Protein AF-0000000084544843 (afdb_homodimer)

Nearest PDB structures (foldseek):
  2yms-assembly1_D  TM=3.671E-01  e=5.402E-01  Escherichia coli BL21
  7aef-assembly1_q  TM=3.502E-01  e=5.115E-01  Algoriphagus machipongonensis
  2brf-assembly1_A  TM=5.299E-01  e=3.454E+00  Homo sapiens
  7b5h-assembly1_AJ  TM=3.213E-01  e=2.232E+00  Nostoc sp. PCC 7120 = FACHB-418
  7aef-assembly1_q  TM=3.492E-01  e=3.417E-01  Algoriphagus machipongonensis

Structure (mmCIF, N/CA/C/O backbone):
data_AF-0000000084544843-model_v1
#
loop_
_entity.id
_entity.type
_entity.pdbx_description
1 polymer 'Uncharacterized protein'
#
loop_
_atom_site.group_PDB
_atom_site.id
_atom_site.type_symbol
_atom_site.label_atom_id
_atom_site.label_alt_id
_atom_site.label_comp_id
_atom_site.label_asym_id
_atom_site.label_entity_id
_atom_site.label_seq_id
_atom_site.pdbx_PDB_ins_code
_atom_site.Cartn_x
_atom_site.Cartn_y
_atom_site.Cartn_z
_atom_site.occupancy
_atom_site.B_iso_or_equiv
_atom_site.auth_seq_id
_atom_site.auth_comp_id
_atom_site.auth_asym_id
_atom_site.auth_atom_id
_atom_site.pdbx_PDB_model_num
ATOM 1 N N . MET A 1 1 ? 18.484 7.234 -7.098 1 55.09 1 MET A N 1
ATOM 2 C CA . MET A 1 1 ? 17.516 7.98 -6.309 1 55.09 1 MET A CA 1
ATOM 3 C C . MET A 1 1 ? 16.281 7.125 -6.012 1 55.09 1 MET A C 1
ATOM 5 O O . MET A 1 1 ? 15.609 6.664 -6.93 1 55.09 1 MET A O 1
ATOM 9 N N . THR A 1 2 ? 16.062 6.625 -4.637 1 71.81 2 THR A N 1
ATOM 10 C CA . THR A 1 2 ? 15.008 5.691 -4.281 1 71.81 2 THR A CA 1
ATOM 11 C C . THR A 1 2 ? 13.781 6.434 -3.754 1 71.81 2 THR A C 1
ATOM 13 O O . THR A 1 2 ? 13.898 7.266 -2.852 1 71.81 2 THR A O 1
ATOM 16 N N . VAL A 1 3 ? 12.695 6.418 -4.555 1 75.5 3 VAL A N 1
ATOM 17 C CA . VAL A 1 3 ? 11.43 7.012 -4.137 1 75.5 3 VAL A CA 1
ATOM 18 C C . VAL A 1 3 ? 10.445 5.91 -3.754 1 75.5 3 VAL A C 1
ATOM 20 O O . VAL A 1 3 ? 10.266 4.945 -4.496 1 75.5 3 VAL A O 1
ATOM 23 N N . THR A 1 4 ? 10 6.094 -2.484 1 78.44 4 THR A N 1
ATOM 24 C CA . THR A 1 4 ? 8.938 5.191 -2.059 1 78.44 4 THR A CA 1
ATOM 25 C C . THR A 1 4 ? 7.566 5.844 -2.238 1 78.44 4 THR A C 1
ATOM 27 O O . THR A 1 4 ? 7.379 7.008 -1.871 1 78.44 4 THR A O 1
ATOM 30 N N . VAL A 1 5 ? 6.66 5.047 -2.838 1 79.94 5 VAL A N 1
ATOM 31 C CA . VAL A 1 5 ? 5.305 5.539 -3.049 1 79.94 5 VAL A CA 1
ATOM 32 C C . VAL A 1 5 ? 4.336 4.781 -2.143 1 79.94 5 VAL A C 1
ATOM 34 O O . VAL A 1 5 ? 4.32 3.549 -2.129 1 79.94 5 VAL A O 1
ATOM 37 N N . THR A 1 6 ? 3.594 5.551 -1.348 1 82.19 6 THR A N 1
ATOM 38 C CA . THR A 1 6 ? 2.604 4.945 -0.464 1 82.19 6 THR A CA 1
ATOM 39 C C . THR A 1 6 ? 1.221 5.543 -0.71 1 82.19 6 THR A C 1
ATOM 41 O O . THR A 1 6 ? 1.069 6.762 -0.783 1 82.19 6 THR A O 1
ATOM 44 N N . ARG A 1 7 ? 0.281 4.617 -0.764 1 83.75 7 ARG A N 1
ATOM 45 C CA . ARG A 1 7 ? -1.093 5.098 -0.869 1 83.75 7 ARG A CA 1
ATOM 46 C C . ARG A 1 7 ? -1.646 5.477 0.5 1 83.75 7 ARG A C 1
ATOM 48 O O . ARG A 1 7 ? -1.456 4.746 1.477 1 83.75 7 ARG A O 1
ATOM 55 N N . LYS A 1 8 ? -2.301 6.641 0.51 1 86.69 8 LYS A N 1
ATOM 56 C CA . LYS A 1 8 ? -2.945 7.133 1.725 1 86.69 8 LYS A CA 1
ATOM 57 C C . LYS A 1 8 ? -4.457 7.215 1.55 1 86.69 8 LYS A C 1
ATOM 59 O O . LYS A 1 8 ? -4.965 7.156 0.426 1 86.69 8 LYS A O 1
ATOM 64 N N . PRO A 1 9 ? -5.164 7.277 2.689 1 85.12 9 PRO A N 1
ATOM 65 C CA . PRO A 1 9 ? -6.617 7.445 2.594 1 85.12 9 PRO A CA 1
ATOM 66 C C . PRO A 1 9 ? -7.016 8.664 1.768 1 85.12 9 PRO A C 1
ATOM 68 O O . PRO A 1 9 ? -6.262 9.641 1.697 1 85.12 9 PRO A O 1
ATOM 71 N N . GLY A 1 10 ? -8.195 8.562 1.073 1 81.81 10 GLY A N 1
ATOM 72 C CA . GLY A 1 10 ? -8.766 9.711 0.389 1 81.81 10 GLY A CA 1
ATOM 73 C C . GLY A 1 10 ? -8.148 9.969 -0.971 1 81.81 10 GLY A C 1
ATOM 74 O O . GLY A 1 10 ? -8.297 11.047 -1.538 1 81.81 10 GLY A O 1
ATOM 75 N N . GLY A 1 11 ? -7.348 9 -1.411 1 84.44 11 GLY A N 1
ATOM 76 C CA . GLY A 1 11 ? -6.777 9.156 -2.738 1 84.44 11 GLY A CA 1
ATOM 77 C C . GLY A 1 11 ? -5.523 10.008 -2.75 1 84.44 11 GLY A C 1
ATOM 78 O O . GLY A 1 11 ? -5.242 10.695 -3.736 1 84.44 11 GLY A O 1
ATOM 79 N N . ILE A 1 12 ? -4.867 10.062 -1.702 1 88.88 12 ILE A N 1
ATOM 80 C CA . ILE A 1 12 ? -3.613 10.797 -1.592 1 88.88 12 ILE A CA 1
ATOM 81 C C . ILE A 1 12 ? -2.436 9.836 -1.753 1 88.88 12 ILE A C 1
ATOM 83 O O . ILE A 1 12 ? -2.455 8.727 -1.218 1 88.88 12 ILE A O 1
ATOM 87 N N . THR A 1 13 ? -1.422 10.359 -2.486 1 88.75 13 THR A N 1
ATOM 88 C CA . THR A 1 13 ? -0.18 9.602 -2.607 1 88.75 13 THR A CA 1
ATOM 89 C C . THR A 1 13 ? 0.97 10.344 -1.929 1 88.75 13 THR A C 1
ATOM 91 O O . THR A 1 13 ? 1.099 11.562 -2.066 1 88.75 13 THR A O 1
ATOM 94 N N . GLN A 1 14 ? 1.742 9.562 -1.237 1 88.88 14 GLN A N 1
ATOM 95 C CA . GLN A 1 14 ? 2.938 10.102 -0.598 1 88.88 14 GLN A CA 1
ATOM 96 C C . GLN A 1 14 ? 4.203 9.625 -1.307 1 88.88 14 GLN A C 1
ATOM 98 O O . GLN A 1 14 ? 4.398 8.422 -1.499 1 88.88 14 GLN A O 1
ATOM 103 N N . LEU A 1 15 ? 4.953 10.57 -1.731 1 88.44 15 LEU A N 1
ATOM 104 C CA . LEU A 1 15 ? 6.266 10.281 -2.303 1 88.44 15 LEU A CA 1
ATOM 105 C C . LEU A 1 15 ? 7.375 10.68 -1.337 1 88.44 15 LEU A C 1
ATOM 107 O O . LEU A 1 15 ? 7.461 11.836 -0.92 1 88.44 15 LEU A O 1
ATOM 111 N N . PHE A 1 16 ? 8.211 9.664 -1.045 1 87.81 16 PHE A N 1
ATOM 112 C CA . PHE A 1 16 ? 9.32 9.93 -0.143 1 87.81 16 PHE A CA 1
ATOM 113 C C . PHE A 1 16 ? 10.656 9.672 -0.837 1 87.81 16 PHE A C 1
ATOM 115 O O . PHE A 1 16 ? 10.945 8.539 -1.225 1 87.81 16 PHE A O 1
ATOM 122 N N . ASN A 1 17 ? 11.359 10.742 -0.951 1 88.31 17 ASN A N 1
ATOM 123 C CA . ASN A 1 17 ? 12.719 10.625 -1.478 1 88.31 17 ASN A CA 1
ATOM 124 C C . ASN A 1 17 ? 13.727 10.336 -0.369 1 88.31 17 ASN A C 1
ATOM 126 O O . ASN A 1 17 ? 14.047 11.227 0.424 1 88.31 17 ASN A O 1
ATOM 130 N N . THR A 1 18 ? 14.258 9.156 -0.441 1 82.62 18 THR A N 1
ATOM 131 C CA . THR A 1 18 ? 15.094 8.695 0.66 1 82.62 18 THR A CA 1
ATOM 132 C C . THR A 1 18 ? 16.438 9.438 0.664 1 82.62 18 THR A C 1
ATOM 134 O O . THR A 1 18 ? 17.094 9.539 1.703 1 82.62 18 THR A O 1
ATOM 137 N N . ASP A 1 19 ? 16.781 9.914 -0.428 1 86.31 19 ASP A N 1
ATOM 138 C CA . ASP A 1 19 ? 18.078 10.578 -0.529 1 86.31 19 ASP A CA 1
ATOM 139 C C . ASP A 1 19 ? 18.016 12 0.022 1 86.31 19 ASP A C 1
ATOM 141 O O . ASP A 1 19 ? 18.938 12.453 0.694 1 86.31 19 ASP A O 1
ATOM 145 N N . THR A 1 20 ? 16.922 12.625 -0.224 1 86.06 20 THR A N 1
ATOM 146 C CA . THR A 1 20 ? 16.828 14.039 0.128 1 86.06 20 THR A CA 1
ATOM 147 C C . THR A 1 20 ? 16 14.234 1.391 1 86.06 20 THR A C 1
ATOM 149 O O . THR A 1 20 ? 16.031 15.305 1.997 1 86.06 20 THR A O 1
ATOM 152 N N . GLY A 1 21 ? 15.211 13.133 1.709 1 87.19 21 GLY A N 1
ATOM 153 C CA . GLY A 1 21 ? 14.289 13.273 2.822 1 87.19 21 GLY A CA 1
ATOM 154 C C . GLY A 1 21 ? 13.031 14.039 2.459 1 87.19 21 GLY A C 1
ATOM 155 O O . GLY A 1 21 ? 12.203 14.336 3.326 1 87.19 21 GLY A O 1
ATOM 156 N N . ARG A 1 22 ? 12.867 14.281 1.218 1 90.25 22 ARG A N 1
ATOM 157 C CA . ARG A 1 22 ? 11.711 15.023 0.742 1 90.25 22 ARG A CA 1
ATOM 158 C C . ARG A 1 22 ? 10.461 14.148 0.732 1 90.25 22 ARG A C 1
ATOM 160 O O . ARG A 1 22 ? 10.5 13.008 0.279 1 90.25 22 ARG A O 1
ATOM 167 N N . VAL A 1 23 ? 9.422 14.758 1.339 1 91.12 23 VAL A N 1
ATOM 168 C CA . VAL A 1 23 ? 8.125 14.094 1.312 1 91.12 23 VAL A CA 1
ATOM 169 C C . VAL A 1 23 ? 7.129 14.938 0.513 1 91.12 23 VAL A C 1
ATOM 171 O O . VAL A 1 23 ? 6.961 16.125 0.781 1 91.12 23 VAL A O 1
ATOM 174 N N . THR A 1 24 ? 6.5 14.242 -0.458 1 92.94 24 THR A N 1
ATOM 175 C CA . THR A 1 24 ? 5.508 14.93 -1.281 1 92.94 24 THR A CA 1
ATOM 176 C C . THR A 1 24 ? 4.168 14.203 -1.227 1 92.94 24 THR A C 1
ATOM 178 O O . THR A 1 24 ? 4.113 12.977 -1.376 1 92.94 24 THR A O 1
ATOM 181 N N . TYR A 1 25 ? 3.191 15.016 -0.898 1 91.81 25 TYR A N 1
ATOM 182 C CA . TYR A 1 25 ? 1.829 14.5 -0.988 1 91.81 25 TYR A CA 1
ATOM 183 C C . TYR A 1 25 ? 1.12 15.047 -2.221 1 91.81 25 TYR A C 1
ATOM 185 O O . TYR A 1 25 ? 1.174 16.25 -2.494 1 91.81 25 TYR A O 1
ATOM 193 N N . LYS A 1 26 ? 0.523 14.133 -2.961 1 90.88 26 LYS A N 1
ATOM 194 C CA . LYS A 1 26 ? -0.238 14.523 -4.145 1 90.88 26 LYS A CA 1
ATOM 195 C C . LYS A 1 26 ? -1.675 14.016 -4.066 1 90.88 26 LYS A C 1
ATOM 197 O O . LYS A 1 26 ? -1.906 12.836 -3.781 1 90.88 26 LYS A O 1
ATOM 202 N N . CYS A 1 27 ? -2.607 14.914 -4.262 1 92.56 27 CYS A N 1
ATOM 203 C CA . CYS A 1 27 ? -4.016 14.531 -4.293 1 92.56 27 CYS A CA 1
ATOM 204 C C . CYS A 1 27 ? -4.402 13.977 -5.66 1 92.56 27 CYS A C 1
ATOM 206 O O . CYS A 1 27 ? -4.277 14.672 -6.672 1 92.56 27 CYS A O 1
ATOM 208 N N . LYS A 1 28 ? -4.902 12.766 -5.617 1 84.88 28 LYS A N 1
ATOM 209 C CA . LYS A 1 28 ? -5.309 12.133 -6.867 1 84.88 28 LYS A CA 1
ATOM 210 C C . LYS A 1 28 ? -6.828 12.039 -6.969 1 84.88 28 LYS A C 1
ATOM 212 O O . LYS A 1 28 ? -7.359 11.633 -8 1 84.88 28 LYS A O 1
ATOM 217 N N . ALA A 1 29 ? -7.484 12.328 -5.926 1 80.88 29 ALA A N 1
ATOM 218 C CA . ALA A 1 29 ? -8.938 12.203 -5.887 1 80.88 29 ALA A CA 1
ATOM 219 C C . ALA A 1 29 ? -9.602 13.336 -6.664 1 80.88 29 ALA A C 1
ATOM 221 O O . ALA A 1 29 ? -9.086 14.453 -6.715 1 80.88 29 ALA A O 1
ATOM 222 N N . ASP A 1 30 ? -10.695 12.93 -7.227 1 73.94 30 ASP A N 1
ATOM 223 C CA . ASP A 1 30 ? -11.453 13.898 -8.008 1 73.94 30 ASP A CA 1
ATOM 224 C C . ASP A 1 30 ? -12.172 14.891 -7.098 1 73.94 30 ASP A C 1
ATOM 226 O O . ASP A 1 30 ? -12.555 15.977 -7.535 1 73.94 30 ASP A O 1
ATOM 230 N N . SER A 1 31 ? -12.398 14.312 -5.961 1 63.94 31 SER A N 1
ATOM 231 C CA . SER A 1 31 ? -13.109 15.219 -5.062 1 63.94 31 SER A CA 1
ATOM 232 C C . SER A 1 31 ? -12.156 16.234 -4.434 1 63.94 31 SER A C 1
ATOM 234 O O . SER A 1 31 ? -11.047 15.875 -4.035 1 63.94 31 SER A O 1
ATOM 236 N N . ALA A 1 32 ? -12.641 17.328 -4.512 1 60.47 32 ALA A N 1
ATOM 237 C CA . ALA A 1 32 ? -11.969 18.406 -3.799 1 60.47 32 ALA A CA 1
ATOM 238 C C . ALA A 1 32 ? -12.031 18.203 -2.289 1 60.47 32 ALA A C 1
ATOM 240 O O . ALA A 1 32 ? -12.844 17.406 -1.802 1 60.47 32 ALA A O 1
ATOM 241 N N . TYR A 1 33 ? -10.977 18.453 -1.567 1 66.06 33 TYR A N 1
ATOM 242 C CA . TYR A 1 33 ? -11.031 18.594 -0.117 1 66.06 33 TYR A CA 1
ATOM 243 C C . TYR A 1 33 ? -10.57 17.312 0.574 1 66.06 33 TYR A C 1
ATOM 245 O O . TYR A 1 33 ? -11.211 16.844 1.513 1 66.06 33 TYR A O 1
ATOM 253 N N . MET A 1 34 ? -9.492 16.906 -0.015 1 81 34 MET A N 1
ATOM 254 C CA . MET A 1 34 ? -8.883 15.812 0.721 1 81 34 MET A CA 1
ATOM 255 C C . MET A 1 34 ? -7.961 16.344 1.818 1 81 34 MET A C 1
ATOM 257 O O . MET A 1 34 ? -7.391 17.422 1.688 1 81 34 MET A O 1
ATOM 261 N N . LEU A 1 35 ? -8.039 15.57 2.887 1 89.5 35 LEU A N 1
ATOM 262 C CA . LEU A 1 35 ? -7.344 15.992 4.098 1 89.5 35 LEU A CA 1
ATOM 263 C C . LEU A 1 35 ? -6.324 14.945 4.531 1 89.5 35 LEU A C 1
ATOM 265 O O . LEU A 1 35 ? -6.59 13.742 4.449 1 89.5 35 LEU A O 1
ATOM 269 N N . ILE A 1 36 ? -5.152 15.445 4.973 1 89.88 36 ILE A N 1
ATOM 270 C CA . ILE A 1 36 ? -4.188 14.57 5.625 1 89.88 36 ILE A CA 1
ATOM 271 C C . ILE A 1 36 ? -3.557 15.297 6.812 1 89.88 36 ILE A C 1
ATOM 273 O O . ILE A 1 36 ? -3.42 16.516 6.797 1 89.88 36 ILE A O 1
ATOM 277 N N . GLU A 1 37 ? -3.283 14.531 7.828 1 89.5 37 GLU A N 1
ATOM 278 C CA . GLU A 1 37 ? -2.482 15.078 8.922 1 89.5 37 GLU A CA 1
ATOM 279 C C . GLU A 1 37 ? -0.997 15.062 8.578 1 89.5 37 GLU A C 1
ATOM 281 O O . GLU A 1 37 ? -0.41 13.992 8.383 1 89.5 37 GLU A O 1
ATOM 286 N N . ALA A 1 38 ? -0.482 16.172 8.398 1 84.44 38 ALA A N 1
ATOM 287 C CA . ALA A 1 38 ? 0.932 16.312 8.062 1 84.44 38 ALA A CA 1
ATOM 288 C C . ALA A 1 38 ? 1.453 17.688 8.477 1 84.44 38 ALA A C 1
ATOM 290 O O . ALA A 1 38 ? 0.668 18.609 8.75 1 84.44 38 ALA A O 1
ATOM 291 N N . PHE A 1 39 ? 2.807 17.812 8.672 1 80.12 39 PHE A N 1
ATOM 292 C CA . PHE A 1 39 ? 3.51 19.062 8.898 1 80.12 39 PHE A CA 1
ATOM 293 C C . PHE A 1 39 ? 2.977 19.766 10.141 1 80.12 39 PHE A C 1
ATOM 295 O O . PHE A 1 39 ? 2.842 20.984 10.164 1 80.12 39 PHE A O 1
ATOM 302 N N . GLY A 1 40 ? 2.562 19.031 11.094 1 81.38 40 GLY A N 1
ATOM 303 C CA . GLY A 1 40 ? 2.119 19.609 12.359 1 81.38 40 GLY A CA 1
ATOM 304 C C . GLY A 1 40 ? 0.708 20.156 12.305 1 81.38 40 GLY A C 1
ATOM 305 O O . GLY A 1 40 ? 0.297 20.922 13.18 1 81.38 40 GLY A O 1
ATOM 306 N N . GLY A 1 41 ? 0.048 19.734 11.234 1 90.88 41 GLY A N 1
ATOM 307 C CA . GLY A 1 41 ? -1.337 20.141 11.055 1 90.88 41 GLY A CA 1
ATOM 308 C C . GLY A 1 41 ? -2.084 19.266 10.055 1 90.88 41 GLY A C 1
ATOM 309 O O . GLY A 1 41 ? -1.725 18.109 9.836 1 90.88 41 GLY A O 1
ATOM 310 N N . ILE A 1 42 ? -3.221 19.938 9.633 1 93.38 42 ILE A N 1
ATOM 311 C CA . ILE A 1 42 ? -4.02 19.25 8.625 1 93.38 42 ILE A CA 1
ATOM 312 C C . ILE A 1 42 ? -3.859 19.938 7.273 1 93.38 42 ILE A C 1
ATOM 314 O O . ILE A 1 42 ? -4.137 21.125 7.145 1 93.38 42 ILE A O 1
ATOM 318 N N . VAL A 1 43 ? -3.348 19.203 6.312 1 92.75 43 VAL A N 1
ATOM 319 C CA . VAL A 1 43 ? -3.258 19.719 4.949 1 92.75 43 VAL A CA 1
ATOM 320 C C . VAL A 1 43 ? -4.578 19.484 4.219 1 92.75 43 VAL A C 1
ATOM 322 O O . VAL A 1 43 ? -5.078 18.359 4.172 1 92.75 43 VAL A O 1
ATOM 325 N N . LYS A 1 44 ? -5.137 20.516 3.746 1 92.25 44 LYS A N 1
ATOM 326 C CA . LYS A 1 44 ? -6.344 20.484 2.924 1 92.25 44 LYS A CA 1
ATOM 327 C C . LYS A 1 44 ? -6.012 20.703 1.451 1 92.25 44 LYS A C 1
ATOM 329 O O . LYS A 1 44 ? -5.484 21.75 1.08 1 92.25 44 LYS A O 1
ATOM 334 N N . PHE A 1 45 ? -6.367 19.672 0.693 1 92.81 45 PHE A N 1
ATOM 335 C CA . PHE A 1 45 ? -6.152 19.766 -0.746 1 92.81 45 PHE A CA 1
ATOM 336 C C . PHE A 1 45 ? -7.398 20.297 -1.444 1 92.81 45 PHE A C 1
ATOM 338 O O . PHE A 1 45 ? -8.484 19.75 -1.294 1 92.81 45 PHE A O 1
ATOM 345 N N . ASN A 1 46 ? -7.164 21.266 -2.209 1 91.75 46 ASN A N 1
ATOM 346 C CA . ASN A 1 46 ? -8.328 22 -2.699 1 91.75 46 ASN A CA 1
ATOM 347 C C . ASN A 1 46 ? -8.742 21.516 -4.09 1 91.75 46 ASN A C 1
ATOM 349 O O . ASN A 1 46 ? -9.805 21.891 -4.59 1 91.75 46 ASN A O 1
ATOM 353 N N . GLN A 1 47 ? -7.906 20.812 -4.746 1 88.56 47 GLN A N 1
ATOM 354 C CA . GLN A 1 47 ? -8.234 20.281 -6.066 1 88.56 47 GLN A CA 1
ATOM 355 C C . GLN A 1 47 ? -7.398 19.031 -6.379 1 88.56 47 GLN A C 1
ATOM 357 O O . GLN A 1 47 ? -6.41 18.75 -5.703 1 88.56 47 GLN A O 1
ATOM 362 N N . LYS A 1 48 ? -7.848 18.406 -7.379 1 87.88 48 LYS A N 1
ATOM 363 C CA . LYS A 1 48 ? -7.066 17.297 -7.91 1 87.88 48 LYS A CA 1
ATOM 364 C C . LYS A 1 48 ? -5.684 17.766 -8.359 1 87.88 48 LYS A C 1
ATOM 366 O O . LYS A 1 48 ? -5.547 18.812 -8.977 1 87.88 48 LYS A O 1
ATOM 371 N N . ASP A 1 49 ? -4.672 17.031 -8.039 1 89.56 49 ASP A N 1
ATOM 372 C CA . ASP A 1 49 ? -3.277 17.25 -8.414 1 89.56 49 ASP A CA 1
ATOM 373 C C . ASP A 1 49 ? -2.627 18.312 -7.535 1 89.56 49 ASP A C 1
ATOM 375 O O . ASP A 1 49 ? -1.481 18.703 -7.773 1 89.56 49 ASP A O 1
ATOM 379 N N . ALA A 1 50 ? -3.393 18.797 -6.559 1 92.69 50 ALA A N 1
ATOM 380 C CA . ALA A 1 50 ? -2.744 19.641 -5.566 1 92.69 50 ALA A CA 1
ATOM 381 C C . ALA A 1 50 ? -1.562 18.938 -4.918 1 92.69 50 ALA A C 1
ATOM 383 O O . ALA A 1 50 ? -1.57 17.703 -4.77 1 92.69 50 ALA A O 1
ATOM 384 N N . ILE A 1 51 ? -0.578 19.766 -4.531 1 93 51 ILE A N 1
ATOM 385 C CA . ILE A 1 51 ? 0.671 19.172 -4.066 1 93 51 ILE A CA 1
ATOM 386 C C . ILE A 1 51 ? 1.146 19.891 -2.805 1 93 51 ILE A C 1
ATOM 388 O O . ILE A 1 51 ? 1.111 21.125 -2.736 1 93 51 ILE A O 1
ATOM 392 N N . ALA A 1 52 ? 1.488 19.094 -1.853 1 93.44 52 ALA A N 1
ATOM 393 C CA . ALA A 1 52 ? 2.162 19.578 -0.653 1 93.44 52 ALA A CA 1
ATOM 394 C C . ALA A 1 52 ? 3.508 18.891 -0.456 1 93.44 52 ALA A C 1
ATOM 396 O O . ALA A 1 52 ? 3.586 17.656 -0.45 1 93.44 52 ALA A O 1
ATOM 397 N N . THR A 1 53 ? 4.57 19.672 -0.29 1 93.44 53 THR A N 1
ATOM 398 C CA . THR A 1 53 ? 5.91 19.109 -0.184 1 93.44 53 THR A CA 1
ATOM 399 C C . THR A 1 53 ? 6.648 19.688 1.021 1 93.44 53 THR A C 1
ATOM 401 O O . THR A 1 53 ? 6.52 20.875 1.318 1 93.44 53 THR A O 1
ATOM 404 N N . VAL A 1 54 ? 7.352 18.797 1.658 1 88.56 54 VAL A N 1
ATOM 405 C CA . VAL A 1 54 ? 8.211 19.266 2.736 1 88.56 54 VAL A CA 1
ATOM 406 C C . VAL A 1 54 ? 9.617 18.688 2.566 1 88.56 54 VAL A C 1
ATOM 408 O O . VAL A 1 54 ? 9.773 17.516 2.23 1 88.56 54 VAL A O 1
ATOM 411 N N . THR A 1 55 ? 1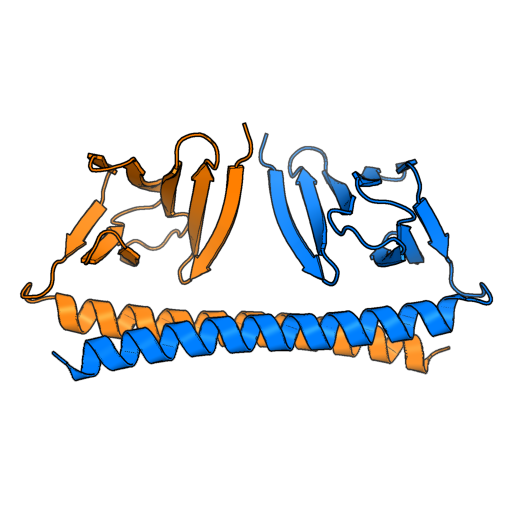0.547 19.5 2.633 1 86.5 55 THR A N 1
ATOM 412 C CA . THR A 1 55 ? 11.953 19.109 2.711 1 86.5 55 THR A CA 1
ATOM 413 C C . THR A 1 55 ? 12.68 19.922 3.785 1 86.5 55 THR A C 1
ATOM 415 O O . THR A 1 55 ? 12.766 21.156 3.691 1 86.5 55 THR A O 1
ATOM 418 N N . GLY A 1 56 ? 13.188 19.125 4.836 1 81.5 56 GLY A N 1
ATOM 419 C CA . GLY A 1 56 ? 13.727 19.859 5.965 1 81.5 56 GLY A CA 1
ATOM 420 C C . GLY A 1 56 ? 12.711 20.781 6.617 1 81.5 56 GLY A C 1
ATOM 421 O O . GLY A 1 56 ? 11.664 20.328 7.09 1 81.5 56 GLY A O 1
ATOM 422 N N . HIS A 1 57 ? 12.898 22.094 6.609 1 79.19 57 HIS A N 1
ATOM 423 C CA . HIS A 1 57 ? 12.008 23.062 7.23 1 79.19 57 HIS A CA 1
ATOM 424 C C . HIS A 1 57 ? 11.203 23.828 6.184 1 79.19 57 HIS A C 1
ATOM 426 O O . HIS A 1 57 ? 10.438 24.734 6.52 1 79.19 57 HIS A O 1
ATOM 432 N N . VAL A 1 58 ? 11.422 23.359 4.945 1 79.94 58 VAL A N 1
ATOM 433 C CA . VAL A 1 58 ? 10.766 24.094 3.875 1 79.94 58 VAL A CA 1
ATOM 434 C C . VAL A 1 58 ? 9.492 23.375 3.443 1 79.94 58 VAL A C 1
ATOM 436 O O . VAL A 1 58 ? 9.531 22.188 3.113 1 79.94 58 VAL A O 1
ATOM 439 N N . THR A 1 59 ? 8.43 24.078 3.574 1 86.56 59 THR A N 1
ATOM 440 C CA . THR A 1 59 ? 7.141 23.547 3.137 1 86.56 59 THR A CA 1
ATOM 441 C C . THR A 1 59 ? 6.633 24.297 1.909 1 86.56 59 THR A C 1
ATOM 443 O O . THR A 1 59 ? 6.699 25.531 1.857 1 86.56 59 THR A O 1
ATOM 446 N N . SER A 1 60 ? 6.301 23.531 0.894 1 91.44 60 SER A N 1
ATOM 447 C CA . SER A 1 60 ? 5.688 24.094 -0.306 1 91.44 60 SER A CA 1
ATOM 448 C C . SER A 1 60 ? 4.27 23.562 -0.498 1 91.44 60 SER A C 1
ATOM 450 O O . SER A 1 60 ? 4.02 22.375 -0.342 1 91.44 60 SER A O 1
ATOM 452 N N . LEU A 1 61 ? 3.393 24.562 -0.773 1 91.75 61 LEU A N 1
ATOM 453 C CA . LEU A 1 61 ? 1.986 24.234 -0.965 1 91.75 61 LEU A CA 1
ATOM 454 C C . LEU A 1 61 ? 1.483 24.734 -2.312 1 91.75 61 LEU A C 1
ATOM 456 O O . LEU A 1 61 ? 1.62 25.922 -2.627 1 91.75 61 LEU A O 1
ATOM 460 N N . GLU A 1 62 ? 1.048 23.812 -3.066 1 93.31 62 GLU A N 1
ATOM 461 C CA . GLU A 1 62 ? 0.393 24.156 -4.324 1 93.31 62 GLU A CA 1
ATOM 462 C C . GLU A 1 62 ? -1.08 23.766 -4.309 1 93.31 62 GLU A C 1
ATOM 464 O O . GLU A 1 62 ? -1.409 22.578 -4.395 1 93.31 62 GLU A O 1
ATOM 469 N N . SER A 1 63 ? -2.033 24.766 -4.191 1 92 63 SER A N 1
ATOM 470 C CA . SER A 1 63 ? -3.477 24.562 -4.121 1 92 63 SER A CA 1
ATOM 471 C C . SER A 1 63 ? -3.865 23.781 -2.873 1 92 63 SER A C 1
ATOM 473 O O . SER A 1 63 ? -4.66 22.828 -2.945 1 92 63 SER A O 1
ATOM 475 N N . CYS A 1 64 ? -3.203 24.094 -1.768 1 93.12 64 CYS A N 1
ATOM 476 C CA . CYS A 1 64 ? -3.457 23.484 -0.469 1 93.12 64 CYS A CA 1
ATOM 477 C C . CYS A 1 64 ? -3.488 24.531 0.635 1 93.12 64 CYS A C 1
ATOM 479 O O . CYS A 1 64 ? -2.906 25.609 0.491 1 93.12 64 CYS A O 1
ATOM 481 N N . ASP A 1 65 ? -4.176 24.203 1.688 1 91.06 65 ASP A N 1
ATOM 482 C CA . ASP A 1 65 ? -4.152 24.969 2.932 1 91.06 65 ASP A CA 1
ATOM 483 C C . ASP A 1 65 ? -3.705 24.109 4.102 1 91.06 65 ASP A C 1
ATOM 485 O O . ASP A 1 65 ? -3.777 22.875 4.035 1 91.06 65 ASP A O 1
ATOM 489 N N . VAL A 1 66 ? -3.166 24.781 5.066 1 90.88 66 VAL A N 1
ATOM 490 C CA . VAL A 1 66 ? -2.818 24.078 6.297 1 90.88 66 VAL A CA 1
ATOM 491 C C . VAL A 1 66 ? -3.684 24.578 7.445 1 90.88 66 VAL A C 1
ATOM 493 O O . VAL A 1 66 ? -3.705 25.781 7.73 1 90.88 66 VAL A O 1
ATOM 496 N N . LEU A 1 67 ? -4.387 23.734 8.055 1 93.31 67 LEU A N 1
ATOM 497 C CA . LEU A 1 67 ? -5.18 24.031 9.242 1 93.31 67 LEU A CA 1
ATOM 498 C C . LEU A 1 67 ? -4.426 23.641 10.508 1 93.31 6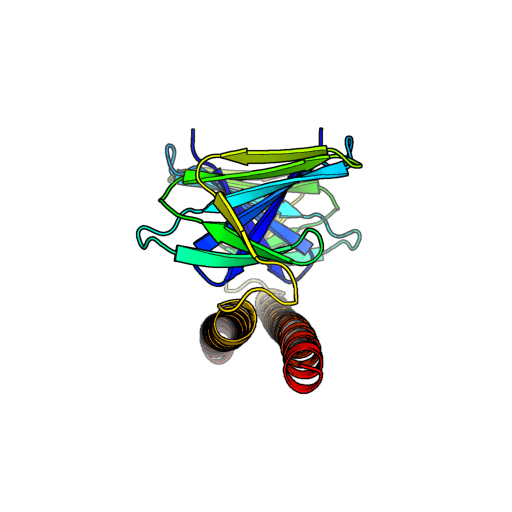7 LEU A C 1
ATOM 500 O O . LEU A 1 67 ? -4.148 22.453 10.734 1 93.31 67 LEU A O 1
ATOM 504 N N . LYS A 1 68 ? -4.098 24.562 11.219 1 91.31 68 LYS A N 1
ATOM 505 C CA . LYS A 1 68 ? -3.41 24.297 12.477 1 91.31 68 LYS A CA 1
ATOM 506 C C . LYS A 1 68 ? -4.402 24.172 13.625 1 91.31 68 LYS A C 1
ATOM 508 O O . LYS A 1 68 ? -5.566 24.547 13.5 1 91.31 68 LYS A O 1
ATOM 513 N N . ASN A 1 69 ? -3.807 23.516 14.68 1 90 69 ASN A N 1
ATOM 514 C CA . ASN A 1 69 ? -4.613 23.453 15.891 1 90 69 ASN A CA 1
ATOM 515 C C . ASN A 1 69 ? -5.082 24.844 16.312 1 90 69 ASN A C 1
ATOM 517 O O . ASN A 1 69 ? -4.301 25.797 16.312 1 90 69 ASN A O 1
ATOM 521 N N . GLY A 1 70 ? -6.359 25.047 16.641 1 89.31 70 GLY A N 1
ATOM 522 C CA . GLY A 1 70 ? -6.941 26.328 16.984 1 89.31 70 GLY A CA 1
ATOM 523 C C . GLY A 1 70 ? -7.82 26.891 15.875 1 89.31 70 GLY A C 1
ATOM 524 O O . GLY A 1 70 ? -8.68 27.734 16.125 1 89.31 70 GLY A O 1
ATOM 525 N N . HIS A 1 71 ? -7.496 26.531 14.672 1 93.12 71 HIS A N 1
ATOM 526 C CA . HIS A 1 71 ? -8.359 26.922 13.562 1 93.12 71 HIS A CA 1
ATOM 527 C C . HIS A 1 71 ? -9.789 26.438 13.773 1 93.12 71 HIS A C 1
ATOM 529 O O . HIS A 1 71 ? -9.992 25.312 14.242 1 93.12 71 HIS A O 1
ATOM 535 N N . PRO A 1 72 ? -10.758 27.141 13.391 1 93.06 72 PRO A N 1
ATOM 536 C CA . PRO A 1 72 ? -12.156 26.781 13.641 1 93.06 72 PRO A CA 1
ATOM 537 C C . PRO A 1 72 ? -12.547 25.469 12.969 1 93.06 72 PRO A C 1
ATOM 539 O O . PRO A 1 72 ? -13.414 24.734 13.469 1 93.06 72 PRO A O 1
ATOM 542 N N . GLU A 1 73 ? -11.93 25.156 11.891 1 93 73 GLU A N 1
ATOM 543 C CA . GLU A 1 73 ? -12.32 23.969 11.125 1 93 73 GLU A CA 1
ATOM 544 C C . GLU A 1 73 ? -11.461 22.766 11.492 1 93 73 GLU A C 1
ATOM 546 O O . GLU A 1 73 ? -11.672 21.656 10.984 1 93 73 GLU A O 1
ATOM 551 N N . TYR A 1 74 ? -10.555 22.922 12.406 1 93.69 74 TYR A N 1
ATOM 552 C CA . TYR A 1 74 ? -9.562 21.891 12.695 1 93.69 74 TYR A CA 1
ATOM 553 C C . TYR A 1 74 ? -10.227 20.641 13.234 1 93.69 74 TYR A C 1
ATOM 555 O O . TYR A 1 74 ? -9.953 19.531 12.75 1 93.69 74 TYR A O 1
ATOM 563 N N . LYS A 1 75 ? -11.125 20.812 14.172 1 94.12 75 LYS A N 1
ATOM 564 C CA . LYS A 1 75 ? -11.773 19.656 14.805 1 94.12 75 LYS A CA 1
ATOM 565 C C . LYS A 1 75 ? -12.594 18.859 13.789 1 94.12 75 LYS A C 1
ATOM 567 O O . LYS A 1 75 ? -12.523 17.625 13.766 1 94.12 75 LYS A O 1
ATOM 572 N N . ASP A 1 76 ? -13.359 19.531 13.023 1 94.88 76 ASP A N 1
ATOM 573 C CA . ASP A 1 76 ? -14.156 18.875 11.992 1 94.88 76 ASP A CA 1
ATOM 574 C C . ASP A 1 76 ? -13.273 18.156 10.984 1 94.88 76 ASP A C 1
ATOM 576 O O . ASP A 1 76 ? -13.586 17.031 10.562 1 94.88 76 ASP A O 1
ATOM 580 N N . ALA A 1 77 ? -12.242 18.797 10.656 1 93.31 77 ALA A N 1
ATOM 581 C CA . ALA A 1 77 ? -11.297 18.203 9.703 1 93.31 77 ALA A CA 1
ATOM 582 C C . ALA A 1 77 ? -10.672 16.938 10.273 1 93.31 77 ALA A C 1
ATOM 584 O O . ALA A 1 77 ? -10.57 15.922 9.57 1 93.31 77 ALA A O 1
ATOM 585 N N . LEU A 1 78 ? -10.289 16.953 11.492 1 94.62 78 LEU A N 1
ATOM 586 C CA . LEU A 1 78 ? -9.688 15.797 12.148 1 94.62 78 LEU A CA 1
ATOM 587 C C . LEU A 1 78 ? -10.672 14.641 12.219 1 94.62 78 LEU A C 1
ATOM 589 O O . LEU A 1 78 ? -10.305 13.492 11.984 1 94.62 78 LEU A O 1
ATOM 593 N N . THR A 1 79 ? -11.945 14.898 12.484 1 95.25 79 THR A N 1
ATOM 594 C CA . THR A 1 79 ? -12.992 13.883 12.531 1 95.25 79 THR A CA 1
ATOM 595 C C . THR A 1 79 ? -13.164 13.227 11.164 1 95.25 79 THR A C 1
ATOM 597 O O . THR A 1 79 ? -13.328 12.008 11.07 1 95.25 79 THR A O 1
ATOM 600 N N . ARG A 1 80 ? -13.094 14.023 10.188 1 93.31 80 ARG A N 1
ATOM 601 C CA . ARG A 1 80 ? -13.219 13.5 8.836 1 93.31 80 ARG A CA 1
ATOM 602 C C . ARG A 1 80 ? -12.039 12.602 8.477 1 93.31 80 ARG A C 1
ATOM 604 O O . ARG A 1 80 ? -12.219 11.555 7.844 1 93.31 80 ARG A O 1
ATOM 611 N N . ILE A 1 81 ? -10.852 13 8.844 1 93.88 81 ILE A N 1
ATOM 612 C CA . ILE A 1 81 ? -9.648 12.211 8.586 1 93.88 81 ILE A CA 1
ATOM 613 C C . ILE A 1 81 ? -9.781 10.844 9.242 1 93.88 81 ILE A C 1
ATOM 615 O O . ILE A 1 81 ? -9.484 9.82 8.625 1 93.88 81 ILE A O 1
ATOM 619 N N . ILE A 1 82 ? -10.242 10.836 10.445 1 95 82 ILE A N 1
ATOM 620 C CA . ILE A 1 82 ? -10.398 9.586 11.18 1 95 82 ILE A CA 1
ATOM 621 C C . ILE A 1 82 ? -11.383 8.672 10.461 1 95 82 ILE A C 1
ATOM 623 O O . ILE A 1 82 ? -11.133 7.48 10.289 1 95 82 ILE A O 1
ATOM 627 N N . ALA A 1 83 ? -12.492 9.25 10 1 94.19 83 ALA A N 1
ATOM 628 C CA . ALA A 1 83 ? -13.492 8.484 9.266 1 94.19 83 ALA A CA 1
ATOM 629 C C . ALA A 1 83 ? -12.906 7.898 7.984 1 94.19 83 ALA A C 1
ATOM 631 O O . ALA A 1 83 ? -13.156 6.738 7.648 1 94.19 83 ALA A O 1
ATOM 632 N N . GLU A 1 84 ? -12.141 8.664 7.328 1 91.31 84 GLU A N 1
ATOM 633 C CA . GLU A 1 84 ? -11.516 8.211 6.09 1 91.31 84 GLU A CA 1
ATOM 634 C C . GLU A 1 84 ? -10.508 7.098 6.352 1 91.31 84 GLU A C 1
ATOM 636 O O . GLU A 1 84 ? -10.406 6.152 5.566 1 91.31 84 GLU A O 1
ATOM 641 N N . HIS A 1 85 ? -9.789 7.211 7.414 1 93.69 85 HIS A N 1
ATOM 642 C CA . HIS A 1 85 ? -8.844 6.164 7.785 1 93.69 85 HIS A CA 1
ATOM 643 C C . HIS A 1 85 ? -9.562 4.855 8.102 1 93.69 85 HIS A C 1
ATOM 645 O O . HIS A 1 85 ? -9.117 3.783 7.688 1 93.69 85 HIS A O 1
ATOM 651 N N . LYS A 1 86 ? -10.656 4.961 8.797 1 94.62 86 LYS A N 1
ATOM 652 C CA . LYS A 1 86 ? -11.43 3.771 9.141 1 94.62 86 LYS A CA 1
ATOM 653 C C . LYS A 1 86 ? -11.977 3.09 7.891 1 94.62 86 LYS A C 1
ATOM 655 O O . LYS A 1 86 ? -11.891 1.867 7.754 1 94.62 86 LYS A O 1
ATOM 660 N N . GLU A 1 87 ? -12.453 3.934 7.012 1 93.5 87 GLU A N 1
ATOM 661 C CA . GLU A 1 87 ? -12.984 3.389 5.762 1 93.5 87 GLU A CA 1
ATOM 662 C C . GLU A 1 87 ? -11.875 2.734 4.938 1 93.5 87 GLU A C 1
ATOM 664 O O . GLU A 1 87 ? -12.055 1.637 4.406 1 93.5 87 GLU A O 1
ATOM 669 N N . PHE A 1 88 ? -10.828 3.379 4.844 1 90.69 88 PHE A N 1
ATOM 670 C CA . PHE A 1 88 ? -9.688 2.881 4.09 1 90.69 88 PHE A CA 1
ATOM 671 C C . PHE A 1 88 ? -9.188 1.562 4.668 1 90.69 88 PHE A C 1
ATOM 673 O O . PHE A 1 88 ? -8.953 0.604 3.93 1 90.69 88 PHE A O 1
ATOM 680 N N . ALA A 1 89 ? -9.023 1.493 5.961 1 92.06 89 ALA A N 1
ATOM 681 C CA . ALA A 1 89 ? -8.578 0.28 6.641 1 92.06 89 ALA A CA 1
ATOM 682 C C . ALA A 1 89 ? -9.539 -0.879 6.375 1 92.06 89 ALA A C 1
ATOM 684 O O . ALA A 1 89 ? -9.102 -2.004 6.117 1 92.06 89 ALA A O 1
ATOM 685 N N . ASN A 1 90 ? -10.805 -0.582 6.441 1 94.19 90 ASN A N 1
ATOM 686 C CA . ASN A 1 90 ? -11.805 -1.606 6.164 1 94.19 90 ASN A CA 1
ATOM 687 C C . ASN A 1 90 ? -11.703 -2.121 4.73 1 94.19 90 ASN A C 1
ATOM 689 O O . ASN A 1 90 ? -11.766 -3.328 4.496 1 94.19 90 ASN A O 1
ATOM 693 N N . ASN A 1 91 ? -11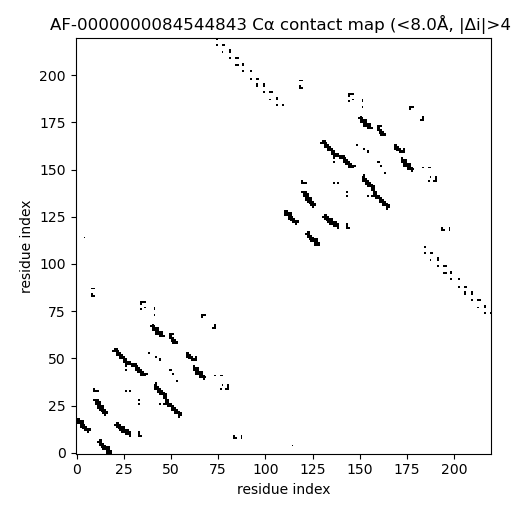.57 -1.154 3.812 1 91.94 91 ASN A N 1
ATOM 694 C CA . ASN A 1 91 ? -11.461 -1.532 2.406 1 91.94 91 ASN A CA 1
ATOM 695 C C . ASN A 1 91 ? -10.242 -2.412 2.158 1 91.94 91 ASN A C 1
ATOM 697 O O . ASN A 1 91 ? -10.32 -3.4 1.426 1 91.94 91 ASN A O 1
ATOM 701 N N . ILE A 1 92 ? -9.156 -2.053 2.721 1 88.81 92 ILE A N 1
ATOM 702 C CA . ILE A 1 92 ? -7.926 -2.814 2.557 1 88.81 92 ILE A CA 1
ATOM 703 C C . ILE A 1 92 ? -8.094 -4.207 3.158 1 88.81 92 ILE A C 1
ATOM 705 O O . ILE A 1 92 ? -7.719 -5.207 2.541 1 88.81 92 ILE A O 1
ATOM 709 N N . SER A 1 93 ? -8.641 -4.258 4.34 1 92 93 SER A N 1
ATOM 710 C CA . SER A 1 93 ? -8.875 -5.539 5 1 92 93 SER A CA 1
ATOM 711 C C . SER A 1 93 ? -9.75 -6.449 4.145 1 92 93 SER A C 1
ATOM 713 O O . SER A 1 93 ? -9.445 -7.633 3.979 1 92 93 SER A O 1
ATOM 715 N N . GLU A 1 94 ? -10.781 -5.918 3.637 1 93.81 94 GLU A N 1
ATOM 716 C CA . GLU A 1 94 ? -11.695 -6.695 2.799 1 93.81 94 GLU A CA 1
ATOM 717 C C . GLU A 1 94 ? -10.984 -7.215 1.551 1 93.81 94 GLU A C 1
ATOM 719 O O . GLU A 1 94 ? -11.219 -8.344 1.117 1 93.81 94 GLU A O 1
ATOM 724 N N . SER A 1 95 ? -10.18 -6.379 1.012 1 91.25 95 SER A N 1
ATOM 725 C CA . SER A 1 95 ? -9.453 -6.77 -0.189 1 91.25 95 SER A CA 1
ATOM 726 C C . SER A 1 95 ? -8.531 -7.953 0.085 1 91.25 95 SER A C 1
ATOM 728 O O . SER A 1 95 ? -8.523 -8.93 -0.667 1 91.25 95 SER A O 1
ATOM 730 N N . TYR A 1 96 ? -7.82 -7.922 1.147 1 91.25 96 TYR A N 1
ATOM 731 C CA . TYR A 1 96 ? -6.914 -9.016 1.482 1 91.25 96 TYR A CA 1
ATOM 732 C C . TYR A 1 96 ? -7.691 -10.273 1.846 1 91.25 96 TYR A C 1
ATOM 734 O O . TYR A 1 96 ? -7.293 -11.383 1.481 1 91.25 96 TYR A O 1
ATOM 742 N N . GLN A 1 97 ? -8.789 -10.047 2.557 1 94.44 97 GLN A N 1
ATOM 743 C CA . GLN A 1 97 ? -9.594 -11.211 2.918 1 94.44 97 GLN A CA 1
ATOM 744 C C . GLN A 1 97 ? -10.125 -11.922 1.674 1 94.44 97 GLN A C 1
ATOM 746 O O . GLN A 1 97 ? -10.172 -13.148 1.631 1 94.44 97 GLN A O 1
ATOM 751 N N . LYS A 1 98 ? -10.516 -11.133 0.748 1 94.62 98 LYS A N 1
ATOM 752 C CA . LYS A 1 98 ? -10.992 -11.719 -0.503 1 94.62 98 LYS A CA 1
ATOM 753 C C . LYS A 1 98 ? -9.891 -12.539 -1.178 1 94.62 98 LYS A C 1
ATOM 755 O O . LYS A 1 98 ? -10.133 -13.656 -1.638 1 94.62 98 LYS A O 1
ATOM 760 N N . GLU A 1 99 ? -8.727 -12.039 -1.27 1 91.56 99 GLU A N 1
ATOM 761 C CA . GLU A 1 99 ? -7.59 -12.734 -1.87 1 91.56 99 GLU A CA 1
ATOM 762 C C . GLU A 1 99 ? -7.273 -14.023 -1.117 1 91.56 99 GLU A C 1
ATOM 764 O O . GLU A 1 99 ? -7.039 -15.07 -1.732 1 91.56 99 GLU A O 1
ATOM 769 N N . ILE A 1 100 ? -7.285 -13.953 0.169 1 94.69 100 ILE A N 1
ATOM 770 C CA . ILE A 1 100 ? -6.996 -15.117 1.007 1 94.69 100 ILE A CA 1
ATOM 771 C C . IL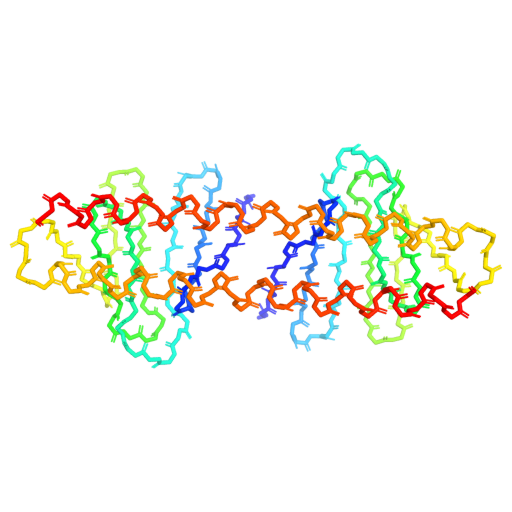E A 1 100 ? -8.031 -16.203 0.745 1 94.69 100 ILE A C 1
ATOM 773 O O . ILE A 1 100 ? -7.676 -17.375 0.568 1 94.69 100 ILE A O 1
ATOM 777 N N . THR A 1 101 ? -9.266 -15.789 0.69 1 96.31 101 THR A N 1
ATOM 778 C CA . THR A 1 101 ? -10.336 -16.75 0.445 1 96.31 101 THR A CA 1
ATOM 779 C C . THR A 1 101 ? -10.164 -17.422 -0.915 1 96.31 101 THR A C 1
ATOM 781 O O . THR A 1 101 ? -10.367 -18.625 -1.046 1 96.31 101 THR A O 1
ATOM 784 N N . GLU A 1 102 ? -9.797 -16.641 -1.911 1 94 102 GLU A N 1
ATOM 785 C CA . GLU A 1 102 ? -9.578 -17.188 -3.242 1 94 102 GLU A CA 1
ATOM 786 C C . GLU A 1 102 ? -8.453 -18.219 -3.23 1 94 102 GLU A C 1
ATOM 788 O O . GLU A 1 102 ? -8.562 -19.281 -3.844 1 94 102 GLU A O 1
ATOM 793 N N . LEU A 1 103 ? -7.426 -17.938 -2.584 1 93.31 103 LEU A N 1
ATOM 794 C CA . LEU A 1 103 ? -6.293 -18.859 -2.475 1 93.31 103 LEU A CA 1
ATOM 795 C C . LEU A 1 103 ? -6.68 -20.109 -1.701 1 93.31 103 LEU A C 1
ATOM 797 O O . LEU A 1 103 ? -6.277 -21.219 -2.066 1 93.31 103 LEU A O 1
ATOM 801 N N . GLU A 1 104 ? -7.43 -19.922 -0.667 1 95.62 104 GLU A N 1
ATOM 802 C CA . GLU A 1 104 ? -7.895 -21.062 0.111 1 95.62 104 GLU A CA 1
ATOM 803 C C . GLU A 1 104 ? -8.789 -21.984 -0.729 1 95.62 104 GLU A C 1
ATOM 805 O O . GLU A 1 104 ? -8.727 -23.203 -0.604 1 95.62 104 GLU A O 1
ATOM 810 N N . ASN A 1 105 ? -9.586 -21.359 -1.533 1 94.44 105 ASN A N 1
ATOM 811 C CA . ASN A 1 105 ? -10.414 -22.141 -2.447 1 94.44 105 ASN A CA 1
ATOM 812 C C . ASN A 1 105 ? -9.562 -22.953 -3.416 1 94.44 105 ASN A C 1
ATOM 814 O O . ASN A 1 105 ? -9.867 -24.109 -3.693 1 94.44 105 ASN A O 1
ATOM 818 N N . LYS A 1 106 ? -8.547 -22.359 -3.957 1 91.69 106 LYS A N 1
ATOM 819 C CA . LYS A 1 106 ? -7.629 -23.078 -4.84 1 91.69 106 LYS A CA 1
ATOM 820 C C . LYS A 1 106 ? -6.977 -24.25 -4.117 1 91.69 106 LYS A C 1
ATOM 822 O O . LYS A 1 106 ? -6.863 -25.344 -4.68 1 91.69 106 LYS A O 1
ATOM 827 N N . LEU A 1 107 ? -6.547 -24 -2.93 1 93.31 107 LEU A N 1
ATOM 828 C CA . LEU A 1 107 ? -5.914 -25.031 -2.123 1 93.31 107 LEU A CA 1
ATOM 829 C C . LEU A 1 107 ? -6.871 -26.188 -1.872 1 93.31 107 LEU A C 1
ATOM 831 O O . LEU A 1 107 ? -6.477 -27.359 -1.936 1 93.31 107 LEU A O 1
ATOM 835 N N . SER A 1 108 ? -8.109 -25.875 -1.58 1 92.75 108 SER A N 1
ATOM 836 C CA . SER A 1 108 ? -9.125 -26.891 -1.288 1 92.75 108 SER A CA 1
ATOM 837 C C . SER A 1 108 ? -9.391 -27.766 -2.5 1 92.75 108 SER A C 1
ATOM 839 O O . SER A 1 108 ? -9.844 -28.906 -2.357 1 92.75 108 SER A O 1
ATOM 841 N N . GLY A 1 109 ? -9.078 -27.234 -3.701 1 88.94 109 GLY A N 1
ATOM 842 C CA . GLY A 1 109 ? -9.312 -27.984 -4.93 1 88.94 109 GLY A CA 1
ATOM 843 C C . GLY A 1 109 ? -8.172 -28.906 -5.301 1 88.94 109 GLY A C 1
ATOM 844 O O . GLY A 1 109 ? -8.258 -29.641 -6.289 1 88.94 109 GLY A O 1
ATOM 845 N N . ILE A 1 110 ? -7.184 -28.812 -4.555 1 85.25 110 ILE A N 1
ATOM 846 C CA . ILE A 1 110 ? -6.031 -29.656 -4.848 1 85.25 110 ILE A CA 1
ATOM 847 C C . ILE A 1 110 ? -6.02 -30.859 -3.908 1 85.25 110 ILE A C 1
ATOM 849 O O . ILE A 1 110 ? -6.375 -30.75 -2.734 1 85.25 110 ILE A O 1
ATOM 853 N N . MET B 1 1 ? 4.461 7.988 -19.047 1 55.22 1 MET B N 1
ATOM 854 C CA . MET B 1 1 ? 4.492 6.578 -18.672 1 55.22 1 MET B CA 1
ATOM 855 C C . MET B 1 1 ? 4.152 6.391 -17.203 1 55.22 1 MET B C 1
ATOM 857 O O . MET B 1 1 ? 4.871 6.879 -16.328 1 55.22 1 MET B O 1
ATOM 861 N N . THR B 1 2 ? 2.82 5.852 -16.828 1 70.62 2 THR B N 1
ATOM 862 C CA . THR B 1 2 ? 2.35 5.758 -15.453 1 70.62 2 THR B CA 1
ATOM 863 C C . THR B 1 2 ? 2.615 4.367 -14.883 1 70.62 2 THR B C 1
ATOM 865 O O . THR B 1 2 ? 2.248 3.359 -15.492 1 70.62 2 THR B O 1
ATOM 868 N N . VAL B 1 3 ? 3.561 4.289 -13.922 1 75.06 3 VAL B N 1
ATOM 869 C CA . VAL B 1 3 ? 3.861 3.041 -13.227 1 75.06 3 VAL B CA 1
ATOM 870 C C . VAL B 1 3 ? 3.258 3.07 -11.828 1 75.06 3 VAL B C 1
ATOM 872 O O . VAL B 1 3 ? 3.438 4.043 -11.086 1 75.06 3 VAL B O 1
ATOM 875 N N . THR B 1 4 ? 2.426 2.008 -11.648 1 78.44 4 THR B N 1
ATOM 876 C CA . THR B 1 4 ? 1.909 1.844 -10.297 1 78.44 4 THR B CA 1
ATOM 877 C C . THR B 1 4 ? 2.748 0.834 -9.516 1 78.44 4 THR B C 1
ATOM 879 O O . THR B 1 4 ? 3.08 -0.235 -10.031 1 78.44 4 THR B O 1
ATOM 882 N N . VAL B 1 5 ? 3.092 1.262 -8.289 1 79.62 5 VAL B N 1
ATOM 883 C CA . VAL B 1 5 ? 3.869 0.385 -7.418 1 79.62 5 VAL B CA 1
ATOM 884 C C . VAL B 1 5 ? 3 -0.099 -6.262 1 79.62 5 VAL B C 1
ATOM 886 O O . VAL B 1 5 ? 2.377 0.707 -5.566 1 79.62 5 VAL B O 1
ATOM 889 N N . THR B 1 6 ? 2.924 -1.428 -6.137 1 82.31 6 THR B N 1
ATOM 890 C CA . THR B 1 6 ? 2.152 -2.006 -5.043 1 82.31 6 THR B CA 1
ATOM 891 C C . THR B 1 6 ? 3.014 -2.955 -4.215 1 82.31 6 THR B C 1
ATOM 893 O O . THR B 1 6 ? 3.725 -3.797 -4.766 1 82.31 6 THR B O 1
ATOM 896 N N . ARG B 1 7 ? 2.838 -2.781 -2.924 1 83.69 7 ARG B N 1
ATOM 897 C CA . ARG B 1 7 ? 3.518 -3.729 -2.045 1 83.69 7 ARG B CA 1
ATOM 898 C C . ARG B 1 7 ? 2.711 -5.016 -1.901 1 83.69 7 ARG B C 1
ATOM 900 O O . ARG B 1 7 ? 1.49 -4.973 -1.734 1 83.69 7 ARG B O 1
ATOM 907 N N . LYS B 1 8 ? 3.451 -6.125 -2 1 86.88 8 LYS B N 1
ATOM 908 C CA . LYS B 1 8 ? 2.852 -7.449 -1.834 1 86.88 8 LYS B CA 1
ATOM 909 C C . LYS B 1 8 ? 3.42 -8.156 -0.609 1 86.88 8 LYS B C 1
ATOM 911 O O . LYS B 1 8 ? 4.449 -7.75 -0.07 1 86.88 8 LYS B O 1
ATOM 916 N N . PRO B 1 9 ? 2.676 -9.188 -0.162 1 85.38 9 PRO B N 1
ATOM 917 C CA . PRO B 1 9 ? 3.209 -9.977 0.952 1 85.38 9 PRO B CA 1
ATOM 918 C C . PRO B 1 9 ? 4.598 -10.547 0.663 1 85.38 9 PRO B C 1
ATOM 920 O O . PRO B 1 9 ? 4.941 -10.789 -0.497 1 85.38 9 PRO B O 1
ATOM 923 N N . GLY B 1 10 ? 5.434 -10.68 1.752 1 82.12 10 GLY B N 1
ATOM 924 C CA . GLY B 1 10 ? 6.715 -11.359 1.628 1 82.12 10 GLY B CA 1
ATOM 925 C C . GLY B 1 10 ? 7.812 -10.477 1.075 1 82.12 10 GLY B C 1
ATOM 926 O O . GLY B 1 10 ? 8.844 -10.961 0.617 1 82.12 10 GLY B O 1
ATOM 927 N N . GLY B 1 11 ? 7.504 -9.188 1.014 1 84.88 11 GLY B N 1
ATOM 928 C CA . GLY B 1 11 ? 8.539 -8.273 0.557 1 84.88 11 GLY B CA 1
ATOM 929 C C . GLY B 1 11 ? 8.656 -8.211 -0.955 1 84.88 11 GLY B C 1
ATOM 930 O O . GLY B 1 11 ? 9.742 -7.992 -1.49 1 84.88 11 GLY B O 1
ATOM 931 N N . ILE B 1 12 ? 7.629 -8.477 -1.603 1 89.31 12 ILE B N 1
ATOM 932 C CA . ILE B 1 12 ? 7.586 -8.398 -3.059 1 89.31 12 ILE B CA 1
ATOM 933 C C . ILE B 1 12 ? 6.938 -7.086 -3.488 1 89.31 12 ILE B C 1
ATOM 935 O O . ILE B 1 12 ? 5.945 -6.652 -2.898 1 89.31 12 ILE B O 1
ATOM 939 N N . THR B 1 13 ? 7.555 -6.512 -4.566 1 88.62 13 THR B N 1
ATOM 940 C CA . THR B 1 13 ? 6.961 -5.32 -5.16 1 88.62 13 THR B CA 1
ATOM 941 C C . THR B 1 13 ? 6.477 -5.609 -6.578 1 88.62 13 THR B C 1
ATOM 943 O O . THR B 1 13 ? 7.164 -6.277 -7.352 1 88.62 13 THR B O 1
ATOM 946 N N . GLN B 1 14 ? 5.316 -5.082 -6.836 1 89.06 14 GLN B N 1
ATOM 947 C CA . GLN B 1 14 ? 4.746 -5.199 -8.172 1 89.06 14 GLN B CA 1
ATOM 948 C C . GLN B 1 14 ? 4.773 -3.861 -8.906 1 89.06 14 GLN B C 1
ATOM 950 O O . GLN B 1 14 ? 4.289 -2.854 -8.383 1 89.06 14 GLN B O 1
ATOM 955 N N . LEU B 1 15 ? 5.387 -3.887 -10.031 1 88.5 15 LEU B N 1
ATOM 956 C CA . LEU B 1 15 ? 5.375 -2.729 -10.914 1 88.5 15 LEU B CA 1
ATOM 957 C C . LEU B 1 15 ? 4.48 -2.982 -12.125 1 88.5 15 LEU B C 1
ATOM 959 O O . LEU B 1 15 ? 4.699 -3.938 -12.875 1 88.5 15 LEU B O 1
ATOM 963 N N . PHE B 1 16 ? 3.504 -2.068 -12.25 1 87.88 16 PHE B N 1
ATOM 964 C CA . PHE B 1 16 ? 2.59 -2.201 -13.383 1 87.88 16 PHE B CA 1
ATOM 965 C C . PHE B 1 16 ? 2.67 -0.979 -14.289 1 87.88 16 PHE B C 1
ATOM 967 O O . PHE B 1 16 ? 2.344 0.134 -13.867 1 87.88 16 PHE B O 1
ATOM 974 N N . ASN B 1 17 ? 3.105 -1.279 -15.477 1 88.12 17 ASN B N 1
ATOM 975 C CA . ASN B 1 17 ? 3.113 -0.236 -16.5 1 88.12 17 ASN B CA 1
ATOM 976 C C . ASN B 1 17 ? 1.786 -0.18 -17.25 1 88.12 17 ASN B C 1
ATOM 978 O O . ASN B 1 17 ? 1.49 -1.059 -18.062 1 88.12 17 ASN B O 1
ATOM 982 N N . THR B 1 18 ? 1.111 0.905 -17.016 1 82.44 18 THR B N 1
ATOM 983 C CA . THR B 1 18 ? -0.25 1.001 -17.531 1 82.44 18 THR B CA 1
ATOM 984 C C . THR B 1 18 ? -0.245 1.168 -19.047 1 82.44 18 THR B C 1
ATOM 986 O O . THR B 1 18 ? -1.228 0.841 -19.719 1 82.44 18 THR B O 1
ATOM 989 N N . ASP B 1 19 ? 0.801 1.647 -19.547 1 86.06 19 ASP B N 1
ATOM 990 C CA . ASP B 1 19 ? 0.867 1.901 -20.984 1 86.06 19 ASP B CA 1
ATOM 991 C C . ASP B 1 19 ? 1.136 0.612 -21.75 1 86.06 19 ASP B C 1
ATOM 993 O O . ASP B 1 19 ? 0.555 0.388 -22.812 1 86.06 19 ASP B O 1
ATOM 997 N N . THR B 1 20 ? 1.962 -0.207 -21.188 1 86 20 THR B N 1
ATOM 998 C CA . THR B 1 20 ? 2.398 -1.382 -21.938 1 86 20 THR B CA 1
ATOM 999 C C . THR B 1 20 ? 1.684 -2.635 -21.438 1 86 20 THR B C 1
ATOM 1001 O O . THR B 1 20 ? 1.714 -3.676 -22.094 1 86 20 THR B O 1
ATOM 1004 N N . GLY B 1 21 ? 1.074 -2.475 -20.188 1 87.25 21 GLY B N 1
ATOM 1005 C CA . GLY B 1 21 ? 0.485 -3.654 -19.578 1 87.25 21 GLY B CA 1
ATOM 1006 C C . GLY B 1 21 ? 1.511 -4.57 -18.938 1 87.25 21 GLY B C 1
ATOM 1007 O O . GLY B 1 21 ? 1.173 -5.664 -18.484 1 87.25 21 GLY B O 1
ATOM 1008 N N . ARG B 1 22 ? 2.686 -4.098 -18.859 1 90.19 22 ARG B N 1
ATOM 1009 C CA . ARG B 1 22 ? 3.771 -4.887 -18.281 1 90.19 22 ARG B CA 1
ATOM 1010 C C . ARG B 1 22 ? 3.674 -4.918 -16.75 1 90.19 22 ARG B C 1
ATOM 1012 O O . ARG B 1 22 ? 3.455 -3.885 -16.125 1 90.19 22 ARG B O 1
ATOM 1019 N N . VAL B 1 23 ? 3.764 -6.18 -16.281 1 91.06 23 VAL B N 1
ATOM 1020 C CA . VAL B 1 23 ? 3.797 -6.363 -14.836 1 91.06 23 VAL B CA 1
ATOM 1021 C C . VAL B 1 23 ? 5.137 -6.969 -14.422 1 91.06 23 VAL B C 1
ATOM 1023 O O . VAL B 1 23 ? 5.551 -8 -14.961 1 91.06 23 VAL B O 1
ATOM 1026 N N . THR B 1 24 ? 5.758 -6.281 -13.43 1 92.94 24 THR B N 1
ATOM 1027 C CA . THR B 1 24 ? 7.035 -6.77 -12.922 1 92.94 24 THR B CA 1
ATOM 1028 C C . THR B 1 24 ? 6.973 -6.98 -11.414 1 92.94 24 THR B C 1
ATOM 1030 O O . THR B 1 24 ? 6.5 -6.113 -10.68 1 92.94 24 THR B O 1
ATOM 1033 N N . TYR B 1 25 ? 7.352 -8.195 -11.086 1 92.12 25 TYR B N 1
ATOM 1034 C CA . TYR B 1 25 ? 7.523 -8.469 -9.664 1 92.12 25 TYR B CA 1
ATOM 1035 C C . TYR B 1 25 ? 9 -8.508 -9.289 1 92.12 25 TYR B C 1
ATOM 1037 O O . TYR B 1 25 ? 9.805 -9.133 -9.984 1 92.12 25 TYR B O 1
ATOM 1045 N N . LYS B 1 26 ? 9.32 -7.793 -8.227 1 91.06 26 LYS B N 1
ATOM 1046 C CA . LYS B 1 26 ? 10.688 -7.777 -7.727 1 91.06 26 LYS B CA 1
ATOM 1047 C C . LYS B 1 26 ? 10.742 -8.195 -6.262 1 91.06 26 LYS B C 1
ATOM 1049 O O . LYS B 1 26 ? 9.984 -7.688 -5.434 1 91.06 26 LYS B O 1
ATOM 1054 N N . CYS B 1 27 ? 11.602 -9.148 -5.988 1 92.88 27 CYS B N 1
ATOM 1055 C CA . CYS B 1 27 ? 11.805 -9.578 -4.609 1 92.88 27 CYS B CA 1
ATOM 1056 C C . CYS B 1 27 ? 12.758 -8.641 -3.877 1 92.88 27 CYS B C 1
ATOM 1058 O O . CYS B 1 27 ? 13.906 -8.477 -4.289 1 92.88 27 CYS B O 1
ATOM 1060 N N . LYS B 1 28 ? 12.242 -8.109 -2.791 1 85.31 28 LYS B N 1
ATOM 1061 C CA . LYS B 1 28 ? 13.062 -7.195 -2.01 1 85.31 28 LYS B CA 1
ATOM 1062 C C . LYS B 1 28 ? 13.5 -7.828 -0.692 1 85.31 28 LYS B C 1
ATOM 1064 O O . LYS B 1 28 ? 14.289 -7.246 0.053 1 85.31 28 LYS B O 1
ATOM 1069 N N . ALA B 1 29 ? 12.945 -8.93 -0.393 1 82 29 ALA B N 1
ATOM 1070 C CA . ALA B 1 29 ? 13.234 -9.594 0.876 1 82 29 ALA B CA 1
ATOM 1071 C C . ALA B 1 29 ? 14.609 -10.258 0.847 1 82 29 ALA B C 1
ATOM 1073 O O . ALA B 1 29 ? 15.055 -10.734 -0.2 1 82 29 ALA B O 1
ATOM 1074 N N . ASP B 1 30 ? 15.188 -10.219 2.002 1 75.88 30 ASP B N 1
ATOM 1075 C CA . ASP B 1 30 ? 16.5 -10.828 2.131 1 75.88 30 ASP B CA 1
ATOM 1076 C C . ASP B 1 30 ? 16.406 -12.352 2.131 1 75.88 30 ASP B C 1
ATOM 1078 O O . ASP B 1 30 ? 17.406 -13.039 1.886 1 75.88 30 ASP B O 1
ATOM 1082 N N . SER B 1 31 ? 15.227 -12.68 2.529 1 66.06 31 SER B N 1
ATOM 1083 C CA . SER B 1 31 ? 15.07 -14.133 2.564 1 66.06 31 SER B CA 1
ATOM 1084 C C . SER B 1 31 ? 14.789 -14.688 1.175 1 66.06 31 SER B C 1
ATOM 1086 O O . SER B 1 31 ? 13.984 -14.133 0.425 1 66.06 31 SER B O 1
ATOM 1088 N N . ALA B 1 32 ? 15.516 -15.594 0.955 1 61.5 32 ALA B N 1
ATOM 1089 C CA . ALA B 1 32 ? 15.266 -16.359 -0.265 1 61.5 32 ALA B CA 1
ATOM 1090 C C . ALA B 1 32 ? 13.938 -17.094 -0.186 1 61.5 32 ALA B C 1
ATOM 1092 O O . ALA B 1 32 ? 13.344 -17.203 0.89 1 61.5 32 ALA B O 1
ATOM 1093 N N . TYR B 1 33 ? 13.266 -17.219 -1.271 1 67.81 33 TYR B N 1
ATOM 1094 C CA . TYR B 1 33 ? 12.156 -18.156 -1.376 1 67.81 33 TYR B CA 1
ATOM 1095 C C . TYR B 1 33 ? 10.828 -17.453 -1.098 1 67.81 33 TYR B C 1
ATOM 1097 O O . TYR B 1 33 ? 9.969 -17.984 -0.392 1 67.81 33 TYR B O 1
ATOM 1105 N N . MET B 1 34 ? 10.828 -16.297 -1.698 1 82.19 34 MET B N 1
ATOM 1106 C CA . MET B 1 34 ? 9.523 -15.656 -1.651 1 82.19 34 MET B CA 1
ATOM 1107 C C . MET B 1 34 ? 8.625 -16.156 -2.777 1 82.19 34 MET B C 1
ATOM 1109 O O . MET B 1 34 ? 9.117 -16.531 -3.848 1 82.19 34 MET B O 1
ATOM 1113 N N . LEU B 1 35 ? 7.387 -16.25 -2.385 1 89.88 35 LEU B N 1
ATOM 1114 C CA . LEU B 1 35 ? 6.41 -16.844 -3.287 1 89.88 35 LEU B CA 1
ATOM 1115 C C . LEU B 1 35 ? 5.27 -15.875 -3.576 1 89.88 35 LEU B C 1
ATOM 1117 O O . LEU B 1 35 ? 4.82 -15.156 -2.682 1 89.88 35 LEU B O 1
ATOM 1121 N N . ILE B 1 36 ? 4.848 -15.875 -4.848 1 90 36 ILE B N 1
ATOM 1122 C CA . ILE B 1 36 ? 3.623 -15.172 -5.207 1 90 36 ILE B CA 1
ATOM 1123 C C . ILE B 1 36 ? 2.834 -15.984 -6.227 1 90 36 ILE B C 1
ATOM 1125 O O . ILE B 1 36 ? 3.414 -16.719 -7.031 1 90 36 ILE B O 1
ATOM 1129 N N . GLU B 1 37 ? 1.552 -15.906 -6.09 1 89.44 37 GLU B N 1
ATOM 1130 C CA . GLU B 1 37 ? 0.708 -16.469 -7.141 1 89.44 37 GLU B CA 1
ATOM 1131 C C . GLU B 1 37 ? 0.608 -15.531 -8.336 1 89.44 37 GLU B C 1
ATOM 1133 O O . GLU B 1 37 ? 0.097 -14.414 -8.211 1 89.44 37 GLU B O 1
ATOM 1138 N N . ALA B 1 38 ? 1.166 -15.922 -9.375 1 84.38 38 ALA B N 1
ATOM 1139 C CA . ALA B 1 38 ? 1.156 -15.133 -10.602 1 84.38 38 ALA B CA 1
ATOM 1140 C C . ALA B 1 38 ? 1.342 -16.016 -11.828 1 84.38 38 ALA B C 1
ATOM 1142 O O . ALA B 1 38 ? 1.763 -17.172 -11.711 1 84.38 38 ALA B O 1
ATOM 1143 N N . PHE B 1 39 ? 0.884 -15.523 -13.023 1 80.44 39 PHE B N 1
ATOM 1144 C CA . PHE B 1 39 ? 1.128 -16.125 -14.328 1 80.44 39 PHE B CA 1
ATOM 1145 C C . PHE B 1 39 ? 0.585 -17.562 -14.375 1 80.44 39 PHE B C 1
ATOM 1147 O O . PHE B 1 39 ? 1.214 -18.453 -14.945 1 80.44 39 PHE B O 1
ATOM 1154 N N . GLY B 1 40 ? -0.447 -17.812 -13.688 1 81.44 40 GLY B N 1
ATOM 1155 C CA . GLY B 1 40 ? -1.096 -19.109 -13.727 1 81.44 40 GLY B CA 1
ATOM 1156 C C . GLY B 1 40 ? -0.412 -20.141 -12.859 1 81.44 40 GLY B C 1
ATOM 1157 O O . GLY B 1 40 ? -0.663 -21.344 -13.008 1 81.44 40 GLY B O 1
ATOM 1158 N N . GLY B 1 41 ? 0.43 -19.594 -12.016 1 90.75 41 GLY B N 1
ATOM 1159 C CA . GLY B 1 41 ? 1.139 -20.453 -11.078 1 90.75 41 GLY B CA 1
ATOM 1160 C C . GLY B 1 41 ? 1.727 -19.703 -9.906 1 90.75 41 GLY B C 1
ATOM 1161 O O . GLY B 1 41 ? 1.22 -18.641 -9.523 1 90.75 41 GLY B O 1
ATOM 1162 N N . ILE B 1 42 ? 2.713 -20.484 -9.312 1 93.5 42 ILE 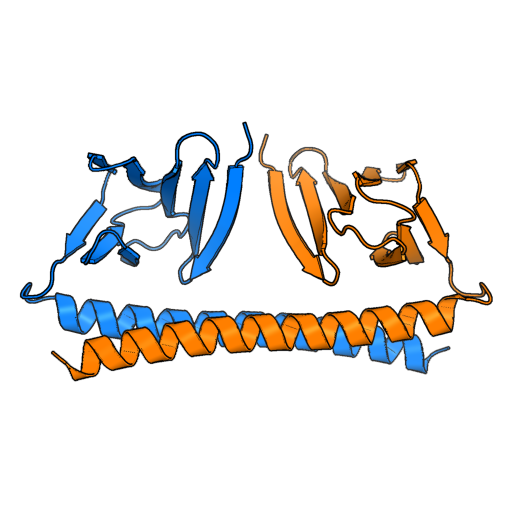B N 1
ATOM 1163 C CA . ILE B 1 42 ? 3.414 -19.859 -8.195 1 93.5 42 ILE B CA 1
ATOM 1164 C C . ILE B 1 42 ? 4.836 -19.5 -8.617 1 93.5 42 ILE B C 1
ATOM 1166 O O . ILE B 1 42 ? 5.602 -20.359 -9.047 1 93.5 42 ILE B O 1
ATOM 1170 N N . VAL B 1 43 ? 5.137 -18.219 -8.547 1 92.88 43 VAL B N 1
ATOM 1171 C CA . VAL B 1 43 ? 6.5 -17.766 -8.812 1 92.88 43 VAL B CA 1
ATOM 1172 C C . VAL B 1 43 ? 7.332 -17.875 -7.531 1 92.88 43 VAL B C 1
ATOM 1174 O O . VAL B 1 43 ? 6.945 -17.344 -6.488 1 92.88 43 VAL B O 1
ATOM 1177 N N . LYS B 1 44 ? 8.375 -18.562 -7.605 1 92.5 44 LYS B N 1
ATOM 1178 C CA . LYS B 1 44 ? 9.352 -18.703 -6.527 1 92.5 44 LYS B CA 1
ATOM 1179 C C . LYS B 1 44 ? 10.602 -17.859 -6.809 1 92.5 44 LYS B C 1
ATOM 1181 O O . LYS B 1 44 ? 11.289 -18.094 -7.801 1 92.5 44 LYS B O 1
ATOM 1186 N N . PHE B 1 45 ? 10.805 -16.938 -5.891 1 93.25 45 PHE B N 1
ATOM 1187 C CA . PHE B 1 45 ? 11.992 -16.094 -6.008 1 93.25 45 PHE B CA 1
ATOM 1188 C C . PHE B 1 45 ? 13.156 -16.688 -5.211 1 93.25 45 PHE B C 1
ATOM 1190 O O . PHE B 1 45 ? 13.023 -16.938 -4.012 1 93.25 45 PHE B O 1
ATOM 1197 N N . ASN B 1 46 ? 14.203 -16.797 -5.891 1 92 46 ASN B N 1
ATOM 1198 C CA . ASN B 1 46 ? 15.273 -17.578 -5.285 1 92 46 ASN B CA 1
ATOM 1199 C C . ASN B 1 46 ? 16.297 -16.703 -4.582 1 92 46 ASN B C 1
ATOM 1201 O O . ASN B 1 46 ? 17.172 -17.203 -3.867 1 92 46 ASN B O 1
ATOM 1205 N N . GLN B 1 47 ? 16.25 -15.445 -4.84 1 88.94 47 GLN B N 1
ATOM 1206 C CA . GLN B 1 47 ? 17.172 -14.523 -4.18 1 88.94 47 GLN B CA 1
ATOM 1207 C C . GLN B 1 47 ? 16.609 -13.109 -4.16 1 88.94 47 GLN B C 1
ATOM 1209 O O . GLN B 1 47 ? 15.656 -12.805 -4.883 1 88.94 47 GLN B O 1
ATOM 1214 N N . LYS B 1 48 ? 17.25 -12.367 -3.363 1 88.31 48 LYS B N 1
ATOM 1215 C CA . LYS B 1 48 ? 16.938 -10.938 -3.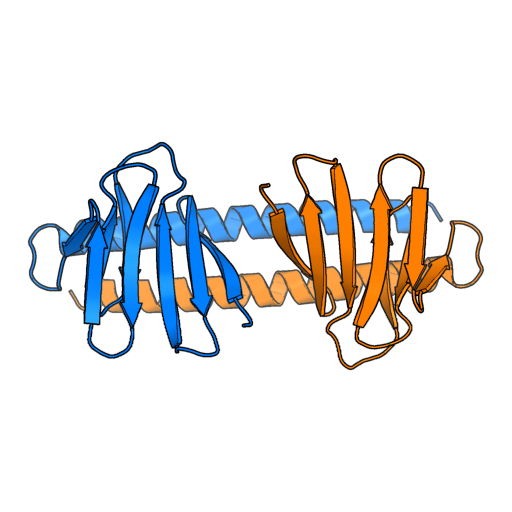354 1 88.31 48 LYS B CA 1
ATOM 1216 C C . LYS B 1 48 ? 17.188 -10.312 -4.723 1 88.31 48 LYS B C 1
ATOM 1218 O O . LYS B 1 48 ? 18.172 -10.625 -5.383 1 88.31 48 LYS B O 1
ATOM 1223 N N . ASP B 1 49 ? 16.297 -9.492 -5.18 1 89.69 49 ASP B N 1
ATOM 1224 C CA . ASP B 1 49 ? 16.359 -8.727 -6.418 1 89.69 49 ASP B CA 1
ATOM 1225 C C . ASP B 1 49 ? 15.992 -9.594 -7.621 1 89.69 49 ASP B C 1
ATOM 1227 O O . ASP B 1 49 ? 16.094 -9.156 -8.766 1 89.69 49 ASP B O 1
ATOM 1231 N N . ALA B 1 50 ? 15.617 -10.844 -7.328 1 93 50 ALA B N 1
ATOM 1232 C CA . ALA B 1 50 ? 15.055 -11.641 -8.414 1 93 50 ALA B CA 1
ATOM 1233 C C . ALA B 1 50 ? 13.859 -10.938 -9.047 1 93 50 ALA B C 1
ATOM 1235 O O . ALA B 1 50 ? 13.125 -10.211 -8.367 1 93 50 ALA B O 1
ATOM 1236 N N . ILE B 1 51 ? 13.695 -11.227 -10.336 1 93.12 51 ILE B N 1
ATOM 1237 C CA . ILE B 1 51 ? 12.688 -10.469 -11.078 1 93.12 51 ILE B CA 1
ATOM 1238 C C . ILE B 1 51 ? 11.875 -11.414 -11.961 1 93.12 51 ILE B C 1
ATOM 1240 O O . ILE B 1 51 ? 12.438 -12.289 -12.617 1 93.12 51 ILE B O 1
ATOM 1244 N N . ALA B 1 52 ? 10.609 -11.242 -11.859 1 93.44 52 ALA B N 1
ATOM 1245 C CA . ALA B 1 52 ? 9.688 -11.898 -12.781 1 93.44 52 ALA B CA 1
ATOM 1246 C C . ALA B 1 52 ? 8.836 -10.875 -13.531 1 93.44 52 ALA B C 1
ATOM 1248 O O . ALA B 1 52 ? 8.203 -10.016 -12.914 1 93.44 52 ALA B O 1
ATOM 1249 N N . THR B 1 53 ? 8.82 -10.969 -14.859 1 93.56 53 THR B N 1
ATOM 1250 C CA . THR B 1 53 ? 8.109 -9.984 -15.672 1 93.56 53 THR B CA 1
ATOM 1251 C C . THR B 1 53 ? 7.207 -10.672 -16.688 1 93.56 53 THR B C 1
ATOM 1253 O O . THR B 1 53 ? 7.582 -11.688 -17.266 1 93.56 53 THR B O 1
ATOM 1256 N N . VAL B 1 54 ? 6.062 -10.07 -16.828 1 88.62 54 VAL B N 1
ATOM 1257 C CA . VAL B 1 54 ? 5.176 -10.555 -17.875 1 88.62 54 VAL B CA 1
ATOM 1258 C C . VAL B 1 54 ? 4.664 -9.383 -18.703 1 88.62 54 VAL B C 1
ATOM 1260 O O . VAL B 1 54 ? 4.316 -8.328 -18.156 1 88.62 54 VAL B O 1
ATOM 1263 N N . THR B 1 55 ? 4.777 -9.516 -19.922 1 86.69 55 THR B N 1
ATOM 1264 C CA . THR B 1 55 ? 4.16 -8.609 -20.891 1 86.69 55 THR B CA 1
ATOM 1265 C C . THR B 1 55 ? 3.453 -9.391 -22 1 86.69 55 THR B C 1
ATOM 1267 O O . THR B 1 55 ? 4.098 -10.109 -22.766 1 86.69 55 THR B O 1
ATOM 1270 N N . GLY B 1 56 ? 2.055 -9.18 -22.016 1 81.81 56 GLY B N 1
ATOM 1271 C CA . GLY B 1 56 ? 1.319 -10.031 -22.938 1 81.81 56 GLY B CA 1
ATOM 1272 C C . GLY B 1 56 ? 1.516 -11.516 -22.656 1 81.81 56 GLY B C 1
ATOM 1273 O O . GLY B 1 56 ? 1.184 -12 -21.578 1 81.81 56 GLY B O 1
ATOM 1274 N N . HIS B 1 57 ? 2.131 -12.25 -23.578 1 79.38 57 HIS B N 1
ATOM 1275 C CA . HIS B 1 57 ? 2.334 -13.688 -23.438 1 79.38 57 HIS B CA 1
ATOM 1276 C C . HIS B 1 57 ? 3.789 -14.008 -23.125 1 79.38 57 HIS B C 1
ATOM 1278 O O . HIS B 1 57 ? 4.156 -15.18 -23 1 79.38 57 HIS B O 1
ATOM 1284 N N . VAL B 1 58 ? 4.516 -12.922 -22.953 1 80.25 58 VAL B N 1
ATOM 1285 C CA . VAL B 1 58 ? 5.945 -13.148 -22.75 1 80.25 58 VAL B CA 1
ATOM 1286 C C . VAL B 1 58 ? 6.273 -13.055 -21.266 1 80.25 58 VAL B C 1
ATOM 1288 O O . VAL B 1 58 ? 5.953 -12.062 -20.609 1 80.25 58 VAL B O 1
ATOM 1291 N N . THR B 1 59 ? 6.789 -14.133 -20.766 1 86.81 59 THR B N 1
ATOM 1292 C CA . THR B 1 59 ? 7.223 -14.172 -19.375 1 86.81 59 THR B CA 1
ATOM 1293 C C . THR B 1 59 ? 8.742 -14.25 -19.297 1 86.81 59 THR B C 1
ATOM 1295 O O . THR B 1 59 ? 9.375 -15.016 -20.031 1 86.81 59 THR B O 1
ATOM 1298 N N . SER B 1 60 ? 9.297 -13.352 -18.531 1 91.69 60 SER B N 1
ATOM 1299 C CA . SER B 1 60 ? 10.727 -13.367 -18.234 1 91.69 60 SER B CA 1
ATOM 1300 C C . SER B 1 60 ? 10.992 -13.609 -16.75 1 91.69 60 SER B C 1
ATOM 1302 O O . SER B 1 60 ? 10.336 -13.008 -15.898 1 91.69 60 SER B O 1
ATOM 1304 N N . LEU B 1 61 ? 11.945 -14.555 -16.562 1 92.06 61 LEU B N 1
ATOM 1305 C CA . LEU B 1 61 ? 12.297 -14.914 -15.188 1 92.06 61 LEU B CA 1
ATOM 1306 C C . LEU B 1 61 ? 13.797 -14.766 -14.953 1 92.06 61 LEU B C 1
ATOM 1308 O O . LEU B 1 61 ? 14.602 -15.328 -15.688 1 92.06 61 LEU B O 1
ATOM 1312 N N . GLU B 1 62 ? 14.078 -13.922 -14.039 1 93.44 62 GLU B N 1
ATOM 1313 C CA . GLU B 1 62 ? 15.461 -13.781 -13.594 1 93.44 62 GLU B CA 1
ATOM 1314 C C . GLU B 1 62 ? 15.625 -14.258 -12.156 1 93.44 62 GLU B C 1
ATOM 1316 O O . GLU B 1 62 ? 15.195 -13.586 -11.219 1 93.44 62 GLU B O 1
ATOM 1321 N N . SER B 1 63 ? 16.281 -15.461 -11.938 1 92 63 SER B N 1
ATOM 1322 C CA . SER B 1 63 ? 16.484 -16.078 -10.633 1 92 63 SER B CA 1
ATOM 1323 C C . SER B 1 63 ? 15.164 -16.438 -9.977 1 92 63 SER B C 1
ATOM 1325 O O . SER B 1 63 ? 14.961 -16.172 -8.789 1 92 63 SER B O 1
ATOM 1327 N N . CYS B 1 64 ? 14.227 -16.938 -10.789 1 93.25 64 CYS B N 1
ATOM 1328 C CA . CYS B 1 64 ? 12.906 -17.375 -10.336 1 93.25 64 CYS B CA 1
ATOM 1329 C C . CYS B 1 64 ? 12.508 -18.703 -10.984 1 93.25 64 CYS B C 1
ATOM 1331 O O . CYS B 1 64 ? 13.008 -19.047 -12.055 1 93.25 64 CYS B O 1
ATOM 1333 N N . ASP B 1 65 ? 11.656 -19.406 -10.312 1 91.19 65 ASP B N 1
ATOM 1334 C CA . ASP B 1 65 ? 10.992 -20.594 -10.852 1 91.19 65 ASP B CA 1
ATOM 1335 C C . ASP B 1 65 ? 9.477 -20.438 -10.828 1 91.19 65 ASP B C 1
ATOM 1337 O O . ASP B 1 65 ? 8.945 -19.609 -10.086 1 91.19 65 ASP B O 1
ATOM 1341 N N . VAL B 1 66 ? 8.875 -21.172 -11.711 1 91 66 VAL B N 1
ATOM 1342 C CA . VAL B 1 66 ? 7.418 -21.203 -11.703 1 91 66 VAL B CA 1
ATOM 1343 C C . VAL B 1 66 ? 6.941 -22.609 -11.352 1 91 66 VAL B C 1
ATOM 1345 O O . VAL B 1 66 ? 7.309 -23.578 -12.016 1 91 66 VAL B O 1
ATOM 1348 N N . LEU B 1 67 ? 6.203 -22.734 -10.336 1 93.56 67 LEU B N 1
ATOM 1349 C CA . LEU B 1 67 ? 5.559 -23.969 -9.93 1 93.56 67 LEU B CA 1
ATOM 1350 C C . LEU B 1 67 ? 4.121 -24.031 -10.43 1 93.56 67 LEU B C 1
ATOM 1352 O O . LEU B 1 67 ? 3.279 -23.234 -10.016 1 93.56 67 LEU B O 1
ATOM 1356 N N . LYS B 1 68 ? 3.898 -24.875 -11.281 1 91.38 68 LYS B N 1
ATOM 1357 C CA . LYS B 1 68 ? 2.541 -25.031 -11.789 1 91.38 68 LYS B CA 1
ATOM 1358 C C . LYS B 1 68 ? 1.779 -26.094 -10.992 1 91.38 68 LYS B C 1
ATOM 1360 O O . LYS B 1 68 ? 2.381 -26.859 -10.242 1 91.38 68 LYS B O 1
ATOM 1365 N N . ASN B 1 69 ? 0.428 -25.922 -11.195 1 90 69 ASN B N 1
ATOM 1366 C CA . ASN B 1 69 ? -0.393 -26.969 -10.594 1 90 69 ASN B CA 1
ATOM 1367 C C . ASN B 1 69 ? 0.064 -28.359 -11.016 1 90 69 ASN B C 1
ATOM 1369 O O . ASN B 1 69 ? 0.34 -28.594 -12.188 1 90 69 ASN B O 1
ATOM 1373 N N . GLY B 1 70 ? 0.235 -29.312 -10.102 1 89.44 70 GLY B N 1
ATOM 1374 C CA . GLY B 1 70 ? 0.753 -30.656 -10.375 1 89.44 70 GLY B CA 1
ATOM 1375 C C . GLY B 1 70 ? 2.174 -30.844 -9.875 1 89.44 70 GLY B C 1
ATOM 1376 O O . GLY B 1 70 ? 2.611 -31.984 -9.672 1 89.44 70 GLY B O 1
ATOM 1377 N N . HIS B 1 71 ? 2.893 -29.781 -9.836 1 93.31 71 HIS B N 1
ATOM 1378 C CA . HIS B 1 71 ? 4.23 -29.875 -9.258 1 93.31 71 HIS B CA 1
ATOM 1379 C C . HIS B 1 71 ? 4.18 -30.375 -7.82 1 93.31 71 HIS B C 1
ATOM 1381 O O . HIS B 1 71 ? 3.293 -29.984 -7.055 1 93.31 71 HIS B O 1
ATOM 1387 N N . PRO B 1 72 ? 5.102 -31.109 -7.387 1 93.19 72 PRO B N 1
ATOM 1388 C CA . PRO B 1 72 ? 5.074 -31.703 -6.047 1 93.19 72 PRO B CA 1
ATOM 1389 C C . PRO B 1 72 ? 5.09 -30.656 -4.938 1 93.19 72 PRO B C 1
ATOM 1391 O O . PRO B 1 72 ? 4.539 -30.875 -3.859 1 93.19 72 PRO B O 1
ATOM 1394 N N . GLU B 1 73 ? 5.672 -29.547 -5.191 1 93.25 73 GLU B N 1
ATOM 1395 C CA . GLU B 1 73 ? 5.824 -28.531 -4.156 1 93.25 73 GLU B CA 1
ATOM 1396 C C . GLU B 1 73 ? 4.699 -27.5 -4.223 1 93.25 73 GLU B C 1
ATOM 1398 O O . GLU B 1 73 ? 4.633 -26.594 -3.395 1 93.25 73 GLU B O 1
ATOM 1403 N N . TYR B 1 74 ? 3.773 -27.672 -5.125 1 93.88 74 TYR B N 1
ATOM 1404 C CA . TYR B 1 74 ? 2.768 -26.641 -5.391 1 93.88 74 TYR B CA 1
ATOM 1405 C C . TYR B 1 74 ? 1.87 -26.438 -4.18 1 93.88 74 TYR B C 1
ATOM 1407 O O . TYR B 1 74 ? 1.65 -25.297 -3.754 1 93.88 74 TYR B O 1
ATOM 1415 N N . LYS B 1 75 ? 1.409 -27.5 -3.6 1 94.31 75 LYS B N 1
ATOM 1416 C CA . LYS B 1 75 ? 0.489 -27.422 -2.471 1 94.31 75 LYS B CA 1
ATOM 1417 C C . LYS B 1 75 ? 1.15 -26.734 -1.276 1 94.31 75 LYS B C 1
ATOM 1419 O O . LYS B 1 75 ? 0.549 -25.859 -0.639 1 94.31 75 LYS B O 1
ATOM 1424 N N . ASP B 1 76 ? 2.326 -27.141 -0.972 1 95.06 76 ASP B N 1
ATOM 1425 C CA . ASP B 1 76 ? 3.062 -26.531 0.132 1 95.06 76 ASP B CA 1
ATOM 1426 C C . ASP B 1 76 ? 3.309 -25.047 -0.123 1 95.06 76 ASP B C 1
ATOM 1428 O O . ASP B 1 76 ? 3.193 -24.219 0.791 1 95.06 76 ASP B O 1
ATOM 1432 N N . ALA B 1 77 ? 3.629 -24.781 -1.312 1 93.56 77 ALA B N 1
ATOM 1433 C CA . ALA B 1 77 ? 3.879 -23.391 -1.691 1 93.56 77 ALA B CA 1
ATOM 1434 C C . ALA B 1 77 ? 2.619 -22.547 -1.538 1 93.56 77 ALA B C 1
ATOM 1436 O O . ALA B 1 77 ? 2.67 -21.422 -1.009 1 93.56 77 ALA B O 1
ATOM 1437 N N . LEU B 1 78 ? 1.513 -23.047 -1.947 1 94.75 78 LEU B N 1
ATOM 1438 C CA . LEU B 1 78 ? 0.241 -22.344 -1.847 1 94.75 78 LEU B CA 1
ATOM 1439 C C . LEU B 1 78 ? -0.133 -22.109 -0.388 1 94.75 78 LEU B C 1
ATOM 1441 O O . LEU B 1 78 ? -0.599 -21.016 -0.034 1 94.75 78 LEU B O 1
ATOM 1445 N N . THR B 1 79 ? 0.113 -23.047 0.483 1 95.31 79 THR B N 1
ATOM 1446 C CA . THR B 1 79 ? -0.148 -22.922 1.913 1 95.31 79 THR B CA 1
ATOM 1447 C C . THR B 1 79 ? 0.702 -21.812 2.521 1 95.31 79 THR B C 1
ATOM 1449 O O . THR B 1 79 ? 0.217 -21.016 3.34 1 95.31 79 THR B O 1
ATOM 1452 N N . ARG B 1 80 ? 1.876 -21.766 2.092 1 93.5 80 ARG B N 1
ATOM 1453 C CA . ARG B 1 80 ? 2.779 -20.719 2.588 1 93.5 80 ARG B CA 1
ATOM 1454 C C . ARG B 1 80 ? 2.322 -19.344 2.141 1 93.5 80 ARG B C 1
ATOM 1456 O O . ARG B 1 80 ? 2.375 -18.391 2.918 1 93.5 80 ARG B O 1
ATOM 1463 N N . ILE B 1 81 ? 1.905 -19.219 0.917 1 93.94 81 ILE B N 1
ATOM 1464 C CA . ILE B 1 81 ? 1.412 -17.953 0.38 1 93.94 81 ILE B CA 1
ATOM 1465 C C . ILE B 1 81 ? 0.223 -17.469 1.206 1 93.94 81 ILE B C 1
ATOM 1467 O O . ILE B 1 81 ? 0.151 -16.297 1.576 1 93.94 81 ILE B O 1
ATOM 1471 N N . ILE B 1 82 ? -0.66 -18.359 1.508 1 95.06 82 ILE B N 1
ATOM 1472 C CA . ILE B 1 82 ? -1.849 -18 2.279 1 95.06 82 ILE B CA 1
ATOM 1473 C C . ILE B 1 82 ? -1.439 -17.5 3.658 1 95.06 82 ILE B C 1
ATOM 1475 O O . ILE B 1 82 ? -1.954 -16.484 4.129 1 95.06 82 ILE B O 1
ATOM 1479 N N . ALA B 1 83 ? -0.478 -18.172 4.277 1 94.38 83 ALA B N 1
ATOM 1480 C CA . ALA B 1 83 ? 0.014 -17.75 5.59 1 94.38 83 ALA B CA 1
ATOM 1481 C C . ALA B 1 83 ? 0.629 -16.359 5.523 1 94.38 83 ALA B C 1
ATOM 1483 O O . ALA B 1 83 ? 0.396 -15.523 6.406 1 94.38 83 ALA B O 1
ATOM 1484 N N . GLU B 1 84 ? 1.348 -16.125 4.508 1 91.62 84 GLU B N 1
ATOM 1485 C CA . GLU B 1 84 ? 1.987 -14.828 4.34 1 91.62 84 GLU B CA 1
ATOM 1486 C C . GLU B 1 84 ? 0.953 -13.727 4.105 1 91.62 84 GLU B C 1
ATOM 1488 O O . GLU B 1 84 ? 1.108 -12.609 4.598 1 91.62 84 GLU B O 1
ATOM 1493 N N . HIS B 1 85 ? -0.066 -14.031 3.379 1 93.75 85 HIS B N 1
ATOM 1494 C CA . HIS B 1 85 ? -1.14 -13.078 3.148 1 93.75 85 HIS B CA 1
ATOM 1495 C C . HIS B 1 85 ? -1.861 -12.734 4.449 1 93.75 85 HIS B C 1
ATOM 1497 O O . HIS B 1 85 ? -2.17 -11.57 4.703 1 93.75 85 HIS B O 1
ATOM 1503 N N . LYS B 1 86 ? -2.098 -13.742 5.238 1 94.62 86 LYS B N 1
ATOM 1504 C CA . LYS B 1 86 ? -2.771 -13.516 6.516 1 94.62 86 LYS B CA 1
ATOM 1505 C C . LYS B 1 86 ? -1.928 -12.641 7.438 1 94.62 86 LYS B C 1
ATOM 1507 O O . LYS B 1 86 ? -2.443 -11.711 8.055 1 94.62 86 LYS B O 1
ATOM 1512 N N . GLU B 1 87 ? -0.653 -12.945 7.43 1 93.69 87 GLU B N 1
ATOM 1513 C CA . GLU B 1 87 ? 0.249 -12.148 8.258 1 93.69 87 GLU B CA 1
ATOM 1514 C C . GLU B 1 87 ? 0.321 -10.711 7.762 1 93.69 87 GLU B C 1
ATOM 1516 O O . GLU B 1 87 ? 0.265 -9.773 8.555 1 93.69 87 GLU B O 1
ATOM 1521 N N . PHE B 1 88 ? 0.445 -10.578 6.539 1 90.81 88 PHE B N 1
ATOM 1522 C CA . PHE B 1 88 ? 0.527 -9.258 5.926 1 90.81 88 PHE B CA 1
ATOM 1523 C C . PHE B 1 88 ? -0.735 -8.453 6.203 1 90.81 88 PHE B C 1
ATOM 1525 O O . PHE B 1 88 ? -0.659 -7.285 6.59 1 90.81 88 PHE B O 1
ATOM 1532 N N . ALA B 1 89 ? -1.883 -9.031 6.016 1 92.12 89 ALA B N 1
ATOM 1533 C CA . ALA B 1 89 ? -3.164 -8.383 6.273 1 92.12 89 ALA B CA 1
ATOM 1534 C C . ALA B 1 89 ? -3.271 -7.938 7.73 1 92.12 89 ALA B C 1
ATOM 1536 O O . ALA B 1 89 ? -3.73 -6.828 8.016 1 92.12 89 ALA B O 1
ATOM 1537 N N . ASN B 1 90 ? -2.848 -8.789 8.602 1 94.31 90 ASN B N 1
ATOM 1538 C CA . ASN B 1 90 ? -2.869 -8.453 10.023 1 94.31 90 ASN B CA 1
ATOM 1539 C C . ASN B 1 90 ? -1.965 -7.266 10.328 1 94.31 90 ASN B C 1
ATOM 1541 O O . ASN B 1 90 ? -2.352 -6.363 11.078 1 94.31 90 ASN B O 1
ATOM 1545 N N . ASN B 1 91 ? -0.755 -7.34 9.742 1 91.88 91 ASN B N 1
ATOM 1546 C CA . ASN B 1 91 ? 0.191 -6.25 9.961 1 91.88 91 ASN B CA 1
ATOM 1547 C C . ASN B 1 91 ? -0.358 -4.922 9.461 1 91.88 91 ASN B C 1
ATOM 1549 O O . ASN B 1 91 ? -0.222 -3.895 10.125 1 91.88 91 ASN B O 1
ATOM 1553 N N . ILE B 1 92 ? -0.937 -4.941 8.328 1 88.56 92 ILE B N 1
ATOM 1554 C CA . ILE B 1 92 ? -1.505 -3.73 7.746 1 88.56 92 ILE B CA 1
ATOM 1555 C C . ILE B 1 92 ? -2.646 -3.221 8.625 1 88.56 92 ILE B C 1
ATOM 1557 O O . ILE B 1 92 ? -2.729 -2.025 8.914 1 88.56 92 ILE B O 1
ATOM 1561 N N . SER B 1 93 ? -3.512 -4.105 9.016 1 91.88 93 SER B N 1
ATOM 1562 C CA . SER B 1 93 ? -4.633 -3.744 9.883 1 91.88 93 SER B CA 1
ATOM 1563 C C . SER B 1 93 ? -4.148 -3.09 11.172 1 91.88 93 SER B C 1
ATOM 1565 O O . SER B 1 93 ? -4.68 -2.061 11.586 1 91.88 93 SER B O 1
ATOM 1567 N N . GLU B 1 94 ? -3.184 -3.666 11.766 1 93.69 94 GLU B N 1
ATOM 1568 C CA . GLU B 1 94 ? -2.639 -3.129 13.008 1 93.69 94 GLU B CA 1
ATOM 1569 C C . GLU B 1 94 ? -2.049 -1.738 12.797 1 93.69 94 GLU B C 1
ATOM 1571 O O . GLU B 1 94 ? -2.188 -0.863 13.656 1 93.69 94 GLU B O 1
ATOM 1576 N N . SER B 1 95 ? -1.407 -1.604 11.711 1 91.25 95 SER B N 1
ATOM 1577 C CA . SER B 1 95 ? -0.799 -0.312 11.414 1 91.25 95 SER B CA 1
ATOM 1578 C C . SER B 1 95 ? -1.855 0.78 11.281 1 91.25 95 SER B C 1
ATOM 1580 O O . SER B 1 95 ? -1.719 1.856 11.867 1 91.25 95 SER B O 1
ATOM 1582 N N . TYR B 1 96 ? -2.908 0.51 10.594 1 91.06 96 TYR B N 1
ATOM 1583 C CA . TYR B 1 96 ? -3.969 1.497 10.43 1 91.06 96 TYR B CA 1
ATOM 1584 C C . TYR B 1 96 ? -4.688 1.756 11.742 1 91.06 96 TYR B C 1
ATOM 1586 O O . TYR B 1 96 ? -5.039 2.896 12.055 1 91.06 96 TYR B O 1
ATOM 1594 N N . GLN B 1 97 ? -4.871 0.674 12.477 1 94.5 97 GLN B N 1
ATOM 1595 C CA . GLN B 1 97 ? -5.531 0.848 13.766 1 94.5 97 GLN B CA 1
ATOM 1596 C C . GLN B 1 97 ? -4.715 1.75 14.688 1 94.5 97 GLN B C 1
ATOM 1598 O O . GLN B 1 97 ? -5.273 2.57 15.414 1 94.5 97 GLN B O 1
ATOM 1603 N N . LYS B 1 98 ? -3.445 1.549 14.641 1 94.69 98 LYS B N 1
ATOM 1604 C CA . LYS B 1 98 ? -2.576 2.402 15.445 1 94.69 98 LYS B CA 1
ATOM 1605 C C . LYS B 1 98 ? -2.711 3.865 15.039 1 94.69 98 LYS B C 1
ATOM 1607 O O . LYS B 1 98 ? -2.82 4.746 15.891 1 94.69 98 LYS B O 1
ATOM 1612 N N . GLU B 1 99 ? -2.695 4.152 13.797 1 91.75 99 GLU B N 1
ATOM 1613 C CA . GLU B 1 99 ? -2.84 5.516 13.297 1 91.75 99 GLU B CA 1
ATOM 1614 C C . GLU B 1 99 ? -4.184 6.113 13.695 1 91.75 99 GLU B C 1
ATOM 1616 O O . GLU B 1 99 ? -4.254 7.266 14.125 1 91.75 99 GLU B O 1
ATOM 1621 N N . ILE B 1 100 ? -5.227 5.359 13.578 1 94.75 100 ILE B N 1
ATOM 1622 C CA . ILE B 1 100 ? -6.566 5.809 13.93 1 94.75 100 ILE B CA 1
ATOM 1623 C C . ILE B 1 100 ? -6.621 6.172 15.406 1 94.75 100 ILE B C 1
ATOM 1625 O O . ILE B 1 100 ? -7.145 7.227 15.781 1 94.75 100 ILE B O 1
ATOM 1629 N N . THR B 1 101 ? -6.043 5.305 16.203 1 96.38 101 THR B N 1
ATOM 1630 C CA . THR B 1 101 ? -6.031 5.547 17.641 1 96.38 101 THR B CA 1
ATOM 1631 C C . THR B 1 101 ? -5.285 6.836 17.969 1 96.38 101 THR B C 1
ATOM 1633 O O . THR B 1 101 ? -5.723 7.613 18.828 1 96.38 101 THR B O 1
ATOM 1636 N N . GLU B 1 102 ? -4.172 7.059 17.312 1 94.12 102 GLU B N 1
ATOM 1637 C CA . GLU B 1 102 ? -3.402 8.281 17.531 1 94.12 102 GLU B CA 1
ATOM 1638 C C . GLU B 1 102 ? -4.215 9.516 17.172 1 94.12 102 GLU B C 1
ATOM 1640 O O . GLU B 1 102 ? -4.207 10.516 17.891 1 94.12 102 GLU B O 1
ATOM 1645 N N . LEU B 1 103 ? -4.875 9.484 16.109 1 93.44 103 LEU B N 1
ATOM 1646 C CA . LEU B 1 103 ? -5.715 10.594 15.664 1 93.44 103 LEU B CA 1
ATOM 1647 C C . LEU B 1 103 ? -6.879 10.812 16.625 1 93.44 103 LEU B C 1
ATOM 1649 O O . LEU B 1 103 ? -7.227 11.953 16.938 1 93.44 103 LEU B O 1
ATOM 1653 N N . GLU B 1 104 ? -7.449 9.75 17.078 1 95.62 104 GLU B N 1
ATOM 1654 C CA . GLU B 1 104 ? -8.539 9.844 18.047 1 95.62 104 GLU B CA 1
ATOM 1655 C C . GLU B 1 104 ? -8.062 10.484 19.359 1 95.62 104 GLU B C 1
ATOM 1657 O O . GLU B 1 104 ? -8.789 11.258 19.969 1 95.62 104 GLU B O 1
ATOM 1662 N N . ASN B 1 105 ? -6.875 10.117 19.734 1 94.38 105 ASN B N 1
ATOM 1663 C CA . ASN B 1 105 ? -6.293 10.742 20.906 1 94.38 105 ASN B CA 1
ATOM 1664 C C . ASN B 1 105 ? -6.121 12.25 20.734 1 94.38 105 ASN B C 1
ATOM 1666 O O . ASN B 1 105 ? -6.383 13.023 21.641 1 94.38 105 ASN B O 1
ATOM 1670 N N . LYS B 1 106 ? -5.652 12.648 19.594 1 91.69 106 LYS B N 1
ATOM 1671 C CA . LYS B 1 106 ? -5.523 14.07 19.297 1 91.69 106 LYS B CA 1
ATOM 1672 C C . LYS B 1 106 ? -6.875 14.773 19.359 1 91.69 106 LYS B C 1
ATOM 1674 O O . LYS B 1 106 ? -6.988 15.875 19.906 1 91.69 106 LYS B O 1
ATOM 1679 N N . LEU B 1 107 ? -7.844 14.148 18.781 1 93.25 107 LEU B N 1
ATOM 1680 C CA . LEU B 1 107 ? -9.195 14.703 18.781 1 93.25 107 LEU B CA 1
ATOM 1681 C C . LEU B 1 107 ? -9.727 14.859 20.188 1 93.25 107 LEU B C 1
ATOM 1683 O O . LEU B 1 107 ? -10.367 15.859 20.516 1 93.25 107 LEU B O 1
ATOM 1687 N N . SER B 1 108 ? -9.484 13.883 21.031 1 92.75 108 SER B N 1
ATOM 1688 C CA . SER B 1 108 ? -9.961 13.883 22.422 1 92.75 108 SER B CA 1
ATOM 1689 C C . SER B 1 108 ? -9.344 15.031 23.203 1 92.75 108 SER B C 1
ATOM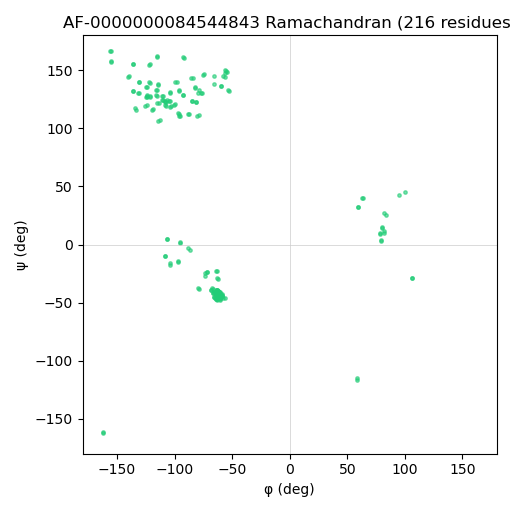 1691 O O . SER B 1 108 ? -9.914 15.484 24.203 1 92.75 108 SER B O 1
ATOM 1693 N N . GLY B 1 109 ? -8.18 15.523 22.719 1 88.75 109 GLY B N 1
ATOM 1694 C CA . GLY B 1 109 ? -7.484 16.594 23.422 1 88.75 109 GLY B CA 1
ATOM 1695 C C . GLY B 1 109 ? -7.941 17.969 23 1 88.75 109 GLY B C 1
ATOM 1696 O O . GLY B 1 109 ? -7.473 18.984 23.531 1 88.75 109 GLY B O 1
ATOM 1697 N N . ILE B 1 110 ? -8.789 17.984 22.078 1 85.06 110 ILE B N 1
ATOM 1698 C CA . ILE B 1 110 ? -9.266 19.266 21.594 1 85.06 110 ILE B CA 1
ATOM 1699 C C . ILE B 1 110 ? -10.672 19.531 22.141 1 85.06 110 ILE B C 1
ATOM 1701 O O . ILE B 1 110 ? -11.469 18.609 22.281 1 85.06 110 ILE B O 1
#

Solvent-accessible surface area (backbone atoms only — not comparable to full-atom values): 11767 Å² total; per-residue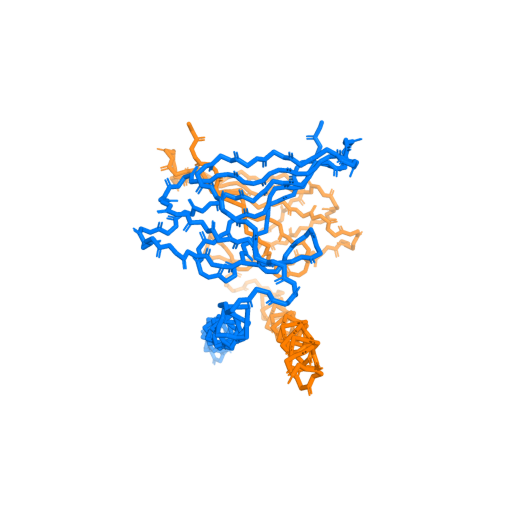 (Å²): 136,58,69,47,73,44,86,44,55,74,43,28,36,37,39,35,29,70,80,74,59,31,38,34,38,36,32,67,26,83,59,57,63,36,60,44,83,46,94,86,27,34,36,35,28,62,35,57,67,16,35,41,35,36,41,89,91,45,72,45,68,42,60,50,47,75,40,37,88,82,43,88,59,32,65,61,51,52,54,49,44,47,51,39,44,53,52,43,47,49,53,51,50,52,52,48,50,51,54,45,50,53,52,49,52,55,56,70,74,100,137,60,69,48,71,44,86,44,54,72,43,28,38,37,37,34,30,70,81,75,58,31,38,33,40,36,31,69,25,83,59,56,64,34,58,43,81,46,97,85,27,33,37,35,27,62,35,57,68,16,34,40,36,37,43,91,91,46,73,46,69,41,61,48,47,74,40,38,87,85,44,89,60,33,64,62,50,51,54,49,41,46,53,39,44,53,52,44,46,50,53,52,50,51,52,46,50,50,52,46,51,53,53,49,52,55,54,71,73,100

Secondary structure (DSSP, 8-state):
--EEEEEETTTEEEEEETTTTEEEEEE--SSS-EEEEETTEEEEE-STT-EEEEETTEEEEESEEEE-TTSTTHHHHHHHHHHHHHHHHHHHHHHHHHHHHHHHHHHHT-/--EEEEEETTTEEEEEETTTTEEEEEE--SSS-EEEEETTEEEEE-STT-EEEEETTEEEEESEEEE-TTSTTHHHHHHHHHHHHHHHHHHHHHHHHHHHHHHHHHHHT-

pLDDT: mean 88.6, std 7.23, range [55.09, 96.38]

Radius of gyration: 20.26 Å; Cα contacts (8 Å, |Δi|>4): 394; chains: 2; bounding box: 32×59×47 Å

Foldseek 3Di:
DDWDWDADFQQKIWIADPVQRKIKIFHQDQDAWDWDDDPQFIKTAGGHGWMWMDGDHDIDTGRIDTDHPPRPCRVVRVVVRVVRRVVVVVVVVVVVVVVVVVVVVVVVVD/DDWDWDADFQQKIWIADPVQRKIKIFHQDQDAFDWDDDPQFIKTAGGHGWMWMDGDHDIDTGRIDTDHPPRPCRVVRVVVRVVRRVVVVVVVVVVVVVVVVVVVVVVVVD

Sequence (220 aa):
MTVTVTRKPGGITQLFNTDTGRVTYKCKADSAYMLIEAFGGIVKFNQKDAIATVTGHVTSLESCDVLKNGHPEYKDALTRIIAEHKEFANNISESYQKEITELENKLSGIMTVTVTRKPGGITQLFNTDTGRVTYKCKADSAYMLIEAFGGIVKFNQKDAIATVTGHVTSLESCDVLKNGHPEYKDALTRIIAEHKEFANNISESYQKEITELENKLSGI

Organism: NCBI:txid1582439